Protein AF-A0A7X8YE82-F1 (afdb_monomer)

Secondary structure (DSSP, 8-state):
--HHHHHHHHHHHHHHTSPPTTSPBPHHHHHHHHHHHHHHHHHHHHHTT----HHHHHHHHHHHHHHHHHSSPPTTS--PPP-HHHHHHHHHHHTTSSPBPTTTTHHHHHHHTT-SPP-SSS-S-TT---GGGGGGGHHHHT-TT--HHHHHHHHHHHHHTT---HHHHHHHHHHHTSPPP--------HHHHHHHHHHHHHHHHHH-

InterPro domains:
  IPR005502 ADP-ribosylation/Crystallin J1 [PF03747] (30-168)
  IPR036705 ADP-ribosylation/Crystallin J1 superfamily [G3DSA:1.10.4080.10] (14-174)

pLDDT: mean 94.45, std 6.33, range [60.47, 98.69]

Sequence (208 aa):
MTDEELIAAFEPAMLGLLPAEGQPVHAESLLALCLADGLLEVMQWAKEGTGADPAASMWLGALRWHRLITGAFPAGAPEPVARPTDHALGLILSSGGAEIVPGSAESSLAGLASGAMGTRAEPAQPEAQEDAALTRVLPISLAPYVDDQLRQDWAEEAICLTHGHPQLREEARRRATLRPAPEEAGPRHQLLGVVVEDLVKRWKAATT

Solvent-accessible surface area (backbone atoms only — not comparable to full-atom values): 11047 Å² total; per-residue (Å²): 126,56,50,68,53,26,60,64,46,41,51,59,52,57,53,62,58,46,41,44,62,96,51,63,36,55,46,42,43,55,35,23,53,29,28,40,53,15,44,43,51,30,40,42,34,44,70,74,74,36,88,58,61,56,62,60,31,25,46,43,17,44,46,52,37,44,22,65,77,71,74,45,68,39,66,88,33,84,84,63,80,87,48,72,65,57,54,52,52,45,52,35,48,76,70,63,71,53,52,66,43,83,76,46,48,51,62,48,50,59,17,38,48,69,29,58,84,25,30,88,93,54,31,45,25,51,82,50,78,65,69,64,64,53,57,47,27,54,56,48,37,34,49,57,96,57,55,62,68,59,25,19,50,51,22,29,35,64,40,8,36,18,26,41,19,67,67,60,35,53,49,22,27,57,49,14,68,43,77,81,72,87,61,81,94,64,73,48,32,63,74,62,46,54,50,47,52,52,50,41,54,53,44,54,66,41,75,108

Organism: NCBI:txid1463632

Nearest PDB structures (foldseek):
  7cyf-assembly1_C  TM=1.541E-01  e=4.964E+00  Synechocystis sp. PCC 6803 subs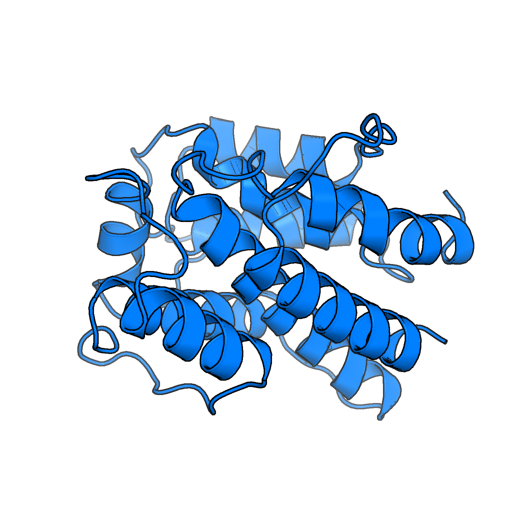tr. Kazusa

Structure (mmCIF, N/CA/C/O backbone):
data_AF-A0A7X8YE82-F1
#
_entry.id   AF-A0A7X8YE82-F1
#
loop_
_atom_site.group_PDB
_atom_site.id
_atom_site.type_symbol
_atom_site.label_atom_id
_atom_site.label_alt_id
_atom_site.label_comp_id
_atom_site.label_asym_id
_atom_site.label_entity_id
_atom_site.label_seq_id
_atom_site.pdbx_PDB_ins_code
_atom_site.Cartn_x
_atom_site.Cartn_y
_atom_site.Cartn_z
_atom_site.occupancy
_atom_site.B_iso_or_equiv
_atom_site.auth_seq_id
_atom_site.auth_comp_id
_atom_site.auth_asym_id
_atom_site.auth_atom_id
_atom_site.pdbx_PDB_model_num
ATOM 1 N N . MET A 1 1 ? 11.713 12.246 12.987 1.00 75.88 1 MET A N 1
ATOM 2 C CA . MET A 1 1 ? 10.909 11.582 14.022 1.00 75.88 1 MET A CA 1
ATOM 3 C C . MET A 1 1 ? 11.731 10.416 14.523 1.00 75.88 1 MET A C 1
ATOM 5 O O . MET A 1 1 ? 12.481 9.869 13.722 1.00 75.88 1 MET A O 1
ATOM 9 N N . THR A 1 2 ? 11.680 10.096 15.809 1.00 89.94 2 THR A N 1
ATOM 10 C CA . THR A 1 2 ? 12.225 8.823 16.300 1.00 89.94 2 THR A CA 1
ATOM 11 C C . THR A 1 2 ? 11.394 7.663 15.740 1.00 89.94 2 THR A C 1
ATOM 13 O O . THR A 1 2 ? 10.265 7.871 15.290 1.00 89.94 2 THR A O 1
ATOM 16 N N . ASP A 1 3 ? 11.918 6.438 15.772 1.00 92.06 3 ASP A N 1
ATOM 17 C CA . ASP A 1 3 ? 11.136 5.262 15.362 1.00 92.06 3 ASP A CA 1
ATOM 18 C C . ASP A 1 3 ? 9.867 5.101 16.214 1.00 92.06 3 ASP A C 1
ATOM 20 O O . ASP A 1 3 ? 8.803 4.788 15.688 1.00 92.06 3 ASP A O 1
ATOM 24 N N . GLU A 1 4 ? 9.941 5.417 17.511 1.00 92.38 4 GLU A N 1
ATOM 25 C CA . GLU A 1 4 ? 8.777 5.440 18.408 1.00 92.38 4 GLU A CA 1
ATOM 26 C C . GLU A 1 4 ? 7.700 6.427 17.935 1.00 92.38 4 GLU A C 1
ATOM 28 O O . GLU A 1 4 ? 6.512 6.102 17.936 1.00 92.38 4 GLU A O 1
ATOM 33 N N . GLU A 1 5 ? 8.103 7.619 17.486 1.00 92.00 5 GLU A N 1
ATOM 34 C CA . GLU A 1 5 ? 7.184 8.617 16.939 1.00 92.00 5 GLU A CA 1
ATOM 35 C C . GLU A 1 5 ? 6.554 8.145 15.617 1.00 92.00 5 GLU A C 1
ATOM 37 O O . GLU A 1 5 ? 5.367 8.387 15.398 1.00 92.00 5 GLU A O 1
ATOM 42 N N . LEU A 1 6 ? 7.307 7.461 14.743 1.00 92.00 6 LEU A N 1
ATOM 43 C CA . LEU A 1 6 ? 6.775 6.893 13.494 1.00 92.00 6 LEU A CA 1
ATOM 44 C C . LEU A 1 6 ? 5.744 5.792 13.777 1.00 92.00 6 LEU A C 1
ATOM 46 O O . LEU A 1 6 ? 4.647 5.809 13.219 1.00 92.00 6 LEU A O 1
ATOM 50 N N . ILE A 1 7 ? 6.059 4.885 14.705 1.00 93.00 7 ILE A N 1
ATOM 51 C CA . ILE A 1 7 ? 5.155 3.815 15.147 1.00 93.00 7 ILE A CA 1
ATOM 52 C C . ILE A 1 7 ? 3.873 4.406 15.752 1.00 93.00 7 ILE A C 1
ATOM 54 O O . ILE A 1 7 ? 2.776 3.925 15.464 1.00 93.00 7 ILE A O 1
ATOM 58 N N . ALA A 1 8 ? 3.989 5.461 16.564 1.00 92.06 8 ALA A N 1
ATOM 59 C CA . ALA A 1 8 ? 2.840 6.141 17.159 1.00 92.06 8 ALA A CA 1
ATOM 60 C C . ALA A 1 8 ? 1.979 6.884 16.120 1.00 92.06 8 ALA A C 1
ATOM 62 O O . ALA A 1 8 ? 0.760 6.951 16.272 1.00 92.06 8 ALA A O 1
ATOM 63 N N . ALA A 1 9 ? 2.591 7.417 15.060 1.00 93.25 9 ALA A N 1
ATOM 64 C CA . ALA A 1 9 ? 1.895 8.141 13.999 1.00 93.25 9 ALA A CA 1
ATOM 65 C C . ALA A 1 9 ? 1.180 7.230 12.986 1.00 93.25 9 ALA A C 1
ATOM 67 O O . ALA A 1 9 ? 0.313 7.713 12.256 1.00 93.25 9 ALA A O 1
ATOM 68 N N . PHE A 1 10 ? 1.496 5.930 12.951 1.00 94.44 10 PHE A N 1
ATOM 69 C CA . PHE A 1 10 ? 0.893 4.982 12.011 1.00 94.44 10 PHE A CA 1
ATOM 70 C C . PHE A 1 10 ? -0.639 4.949 12.104 1.00 94.44 10 PHE A C 1
ATOM 72 O O . PHE A 1 10 ? -1.331 5.128 11.109 1.00 94.44 10 PHE A O 1
ATOM 79 N N . GLU A 1 11 ? -1.184 4.790 13.308 1.00 94.44 11 GLU A N 1
ATOM 80 C CA . GLU A 1 11 ? -2.631 4.708 13.537 1.00 94.44 11 GLU A CA 1
ATOM 81 C C . GLU A 1 11 ? -3.415 5.947 13.068 1.00 94.44 11 GLU A C 1
ATOM 83 O O . GLU A 1 11 ? -4.284 5.792 12.204 1.00 94.44 11 GLU A O 1
ATOM 88 N N . PRO A 1 12 ? -3.125 7.174 13.548 1.00 93.44 12 PRO A N 1
ATOM 89 C CA . PRO A 1 12 ? -3.859 8.355 13.101 1.00 93.44 12 PRO A CA 1
ATOM 90 C C . PRO A 1 12 ? -3.701 8.618 11.598 1.00 93.44 12 PRO A C 1
ATOM 92 O O . PRO A 1 12 ? -4.655 9.057 10.962 1.00 93.44 12 PRO A O 1
ATOM 95 N N . ALA A 1 13 ? -2.543 8.308 11.005 1.00 93.69 13 ALA A N 1
ATOM 96 C CA . ALA A 1 13 ? -2.336 8.462 9.568 1.00 93.69 13 ALA A CA 1
ATOM 97 C C . ALA A 1 13 ? -3.182 7.474 8.747 1.00 93.69 13 ALA A C 1
ATOM 99 O O . ALA A 1 13 ? -3.845 7.873 7.792 1.00 93.69 13 ALA A O 1
ATOM 100 N N . MET A 1 14 ? -3.209 6.195 9.132 1.00 94.88 14 MET A N 1
ATOM 101 C CA . MET A 1 14 ? -4.009 5.186 8.432 1.00 94.88 14 MET A CA 1
ATOM 102 C C . MET A 1 14 ? -5.516 5.436 8.585 1.00 94.88 14 MET A C 1
ATOM 104 O O . MET A 1 14 ? -6.266 5.207 7.639 1.00 94.88 14 MET A O 1
ATOM 108 N N . LEU A 1 15 ? -5.965 5.964 9.730 1.00 94.06 15 LEU A N 1
ATOM 109 C CA . LEU A 1 15 ? -7.347 6.427 9.908 1.00 94.06 15 LEU A CA 1
ATOM 110 C C . LEU A 1 15 ? -7.688 7.623 9.004 1.00 94.06 15 LEU A C 1
ATOM 112 O O . LEU A 1 15 ? -8.832 7.747 8.570 1.00 94.06 15 LEU A O 1
ATOM 116 N N . GLY A 1 16 ? -6.706 8.467 8.686 1.00 92.12 16 GLY A N 1
ATOM 117 C CA . GLY A 1 16 ? -6.848 9.597 7.768 1.00 92.12 16 GLY A CA 1
ATOM 118 C C . GLY A 1 16 ? -7.155 9.215 6.317 1.00 92.12 16 GLY A C 1
ATOM 119 O O . GLY A 1 16 ? -7.779 9.971 5.576 1.00 92.12 16 GLY A O 1
ATOM 120 N N . LEU A 1 17 ? -6.808 7.987 5.914 1.00 92.19 17 LEU A N 1
ATOM 121 C CA . LEU A 1 17 ? -7.174 7.437 4.602 1.00 92.19 17 LEU A CA 1
ATOM 122 C C . LEU A 1 17 ? -8.674 7.150 4.469 1.00 92.19 17 LEU A C 1
ATOM 124 O O . LEU A 1 17 ? -9.171 6.954 3.352 1.00 92.19 17 LEU A O 1
ATOM 128 N N . LEU A 1 18 ? -9.374 7.043 5.600 1.00 93.56 18 LEU A N 1
ATOM 129 C CA . LEU A 1 18 ? -10.767 6.639 5.644 1.00 93.56 18 LEU A CA 1
ATOM 130 C C . LEU A 1 18 ? -11.675 7.857 5.457 1.00 93.56 18 LEU A C 1
ATOM 132 O O . LEU A 1 18 ? -11.479 8.889 6.113 1.00 93.56 18 LEU A O 1
ATOM 136 N N . PRO A 1 19 ? -12.715 7.740 4.615 1.00 91.38 19 PRO A N 1
ATOM 137 C CA . PRO A 1 19 ? -13.689 8.804 4.495 1.00 91.38 19 PRO A CA 1
ATOM 138 C C . PRO A 1 19 ? -14.513 8.918 5.786 1.00 91.38 19 PRO A C 1
ATOM 140 O O . PRO A 1 19 ? -14.498 8.037 6.659 1.00 91.38 19 PRO A O 1
ATOM 143 N N . ALA A 1 20 ? -15.258 10.016 5.900 1.00 88.69 20 ALA A N 1
ATOM 144 C CA . ALA A 1 20 ? -16.241 10.170 6.962 1.00 88.69 20 ALA A CA 1
ATOM 145 C C . ALA A 1 20 ? -17.343 9.100 6.863 1.00 88.69 20 ALA A C 1
ATOM 147 O O . ALA A 1 20 ? -17.544 8.469 5.823 1.00 88.69 20 ALA A O 1
ATOM 148 N N . GLU A 1 21 ? -18.076 8.894 7.953 1.00 84.44 21 GLU A N 1
ATOM 149 C CA . GLU A 1 21 ? -19.179 7.934 7.976 1.00 84.44 21 GLU A CA 1
ATOM 150 C C . GLU A 1 21 ? -20.238 8.255 6.904 1.00 84.44 21 GLU A C 1
ATOM 152 O O . GLU A 1 21 ? -20.613 9.411 6.697 1.00 84.44 21 GLU A O 1
ATOM 157 N N . GLY A 1 22 ? -20.690 7.222 6.185 1.00 83.50 22 GLY A N 1
ATOM 158 C CA . GLY A 1 22 ? -21.674 7.343 5.104 1.00 83.50 22 GLY A CA 1
ATOM 159 C C . GLY A 1 22 ? -21.160 7.985 3.808 1.00 83.50 22 GLY A C 1
ATOM 160 O O . GLY A 1 22 ? -21.948 8.166 2.883 1.00 83.50 22 GLY A O 1
ATOM 161 N N . GLN A 1 23 ? -19.874 8.339 3.717 1.00 89.62 23 GLN A N 1
ATOM 162 C CA . GLN A 1 23 ? -19.266 8.827 2.478 1.00 89.62 23 GLN A CA 1
ATOM 163 C C . GLN A 1 23 ? -18.702 7.667 1.645 1.00 89.62 23 GLN A C 1
ATOM 165 O O . GLN A 1 23 ? -18.185 6.699 2.214 1.00 89.62 23 GLN A O 1
ATOM 170 N N . PRO A 1 24 ? -18.757 7.763 0.304 1.00 90.81 24 PRO A N 1
ATOM 171 C CA . PRO A 1 24 ? -18.183 6.748 -0.563 1.00 90.81 24 PRO A CA 1
ATOM 172 C C . PRO A 1 24 ? -16.657 6.701 -0.415 1.00 90.81 24 PRO A C 1
ATOM 174 O O . PRO A 1 24 ? -15.986 7.699 -0.140 1.00 90.81 24 PRO A O 1
ATOM 177 N N . VAL A 1 25 ? -16.104 5.511 -0.612 1.00 93.94 25 VAL A N 1
ATOM 178 C CA . VAL A 1 25 ? -14.692 5.187 -0.436 1.00 93.94 25 VAL A CA 1
ATOM 179 C C . VAL A 1 25 ? -13.990 5.249 -1.787 1.00 93.94 25 VAL A C 1
ATOM 181 O O . VAL A 1 25 ? -14.393 4.601 -2.752 1.00 93.94 25 VAL A O 1
ATOM 184 N N . HIS A 1 26 ? -12.902 6.008 -1.868 1.00 94.94 26 HIS A N 1
ATOM 185 C CA . HIS A 1 26 ? -12.034 5.976 -3.039 1.00 94.94 26 HIS A CA 1
ATOM 186 C C . HIS A 1 26 ? -11.230 4.665 -3.051 1.00 94.94 26 HIS A C 1
ATOM 188 O O . HIS A 1 26 ? -10.604 4.319 -2.048 1.00 94.94 26 HIS A O 1
ATOM 194 N N . ALA A 1 27 ? -11.196 3.934 -4.171 1.00 96.38 27 ALA A N 1
ATOM 195 C CA . ALA A 1 27 ? -10.542 2.622 -4.221 1.00 96.38 27 ALA A CA 1
ATOM 196 C C . ALA A 1 27 ? -9.029 2.669 -3.905 1.00 96.38 27 ALA A C 1
ATOM 198 O O . ALA A 1 27 ? -8.507 1.717 -3.324 1.00 96.38 27 ALA A O 1
ATOM 199 N N . GLU A 1 28 ? -8.340 3.783 -4.199 1.00 96.62 28 GLU A N 1
ATOM 200 C CA . GLU A 1 28 ? -6.929 3.993 -3.797 1.00 96.62 28 GLU A CA 1
ATOM 201 C C . GLU A 1 28 ? -6.721 3.977 -2.275 1.00 96.62 28 GLU A C 1
ATOM 203 O O . GLU A 1 28 ? -5.660 3.552 -1.824 1.00 96.62 28 GLU A O 1
ATOM 208 N N . SER A 1 29 ? -7.713 4.376 -1.464 1.00 95.88 29 SER A N 1
ATOM 209 C CA . SER A 1 29 ? -7.600 4.257 -0.003 1.00 95.88 29 SER A CA 1
ATOM 210 C C . SER A 1 29 ? -7.470 2.790 0.400 1.00 95.88 29 SER A C 1
ATOM 212 O O . SER A 1 29 ? -6.624 2.446 1.220 1.00 95.88 29 SER A O 1
ATOM 214 N N . LEU A 1 30 ? -8.248 1.899 -0.225 1.00 97.38 30 LEU A N 1
ATOM 215 C CA . LEU A 1 30 ? -8.148 0.459 0.023 1.00 97.38 30 LEU A CA 1
ATOM 216 C C . LEU A 1 30 ? -6.840 -0.127 -0.514 1.00 97.38 30 LEU A C 1
ATOM 218 O O . LEU A 1 30 ? -6.264 -1.008 0.125 1.00 97.38 30 LEU A O 1
ATOM 222 N N . LEU A 1 31 ? -6.348 0.374 -1.653 1.00 98.12 31 LEU A N 1
ATOM 223 C CA . LEU A 1 31 ? -5.041 -0.019 -2.181 1.00 98.12 31 LEU A CA 1
ATOM 224 C C . LEU A 1 31 ? -3.931 0.344 -1.190 1.00 98.12 31 LEU A C 1
ATOM 226 O O . LEU A 1 31 ? -3.082 -0.493 -0.895 1.00 98.12 31 LEU A O 1
ATOM 230 N N . ALA A 1 32 ? -3.974 1.545 -0.610 1.00 97.94 32 ALA A N 1
ATOM 231 C CA . ALA A 1 32 ? -3.029 1.972 0.416 1.00 97.94 32 ALA A CA 1
ATOM 232 C C . ALA A 1 32 ? -3.061 1.063 1.661 1.00 97.94 32 ALA A C 1
ATOM 234 O O . ALA A 1 32 ? -1.997 0.706 2.164 1.00 97.94 32 ALA A O 1
ATOM 235 N N . LEU A 1 33 ? -4.243 0.618 2.119 1.00 98.12 33 LEU A N 1
ATOM 236 C CA . LEU A 1 33 ? -4.355 -0.363 3.214 1.00 98.12 33 LEU A CA 1
ATOM 237 C C . LEU A 1 33 ? -3.711 -1.713 2.854 1.00 98.12 33 LEU A C 1
ATOM 239 O O . LEU A 1 33 ? -3.014 -2.308 3.676 1.00 98.12 33 LEU A O 1
ATOM 243 N N . CYS A 1 34 ? -3.915 -2.195 1.625 1.00 98.19 34 CYS A N 1
ATOM 244 C CA . CYS A 1 34 ? -3.337 -3.462 1.168 1.00 98.19 34 CYS A CA 1
ATOM 245 C C . CYS A 1 34 ? -1.812 -3.372 0.992 1.00 98.19 34 CYS A C 1
ATOM 247 O O . CYS A 1 34 ? -1.096 -4.321 1.309 1.00 98.19 34 CYS A O 1
ATOM 249 N N . LEU A 1 35 ? -1.296 -2.226 0.533 1.00 98.12 35 LEU A N 1
ATOM 250 C CA . LEU A 1 35 ? 0.146 -1.972 0.459 1.00 98.12 35 LEU A CA 1
ATOM 251 C C . LEU A 1 35 ? 0.776 -1.861 1.845 1.00 98.12 35 LEU A C 1
ATOM 253 O O . LEU A 1 35 ? 1.860 -2.396 2.053 1.00 98.12 35 LEU A O 1
ATOM 257 N N . ALA A 1 36 ? 0.093 -1.224 2.798 1.00 98.06 36 ALA A N 1
ATOM 258 C CA . ALA A 1 36 ? 0.531 -1.185 4.188 1.00 98.06 36 ALA A CA 1
ATOM 259 C C . ALA A 1 36 ? 0.644 -2.597 4.787 1.00 98.06 36 ALA A C 1
ATOM 261 O O . ALA A 1 36 ? 1.603 -2.886 5.497 1.00 98.06 36 ALA A O 1
ATOM 262 N N . ASP A 1 37 ? -0.292 -3.494 4.461 1.00 97.88 37 ASP A N 1
ATOM 263 C CA . ASP A 1 37 ? -0.225 -4.897 4.881 1.00 97.88 37 ASP A CA 1
ATOM 264 C C . ASP A 1 37 ? 0.906 -5.681 4.186 1.00 97.88 37 ASP A C 1
ATOM 266 O O . ASP A 1 37 ? 1.565 -6.512 4.810 1.00 97.88 37 ASP A O 1
ATOM 270 N N . GLY A 1 38 ? 1.183 -5.385 2.911 1.00 97.00 38 GLY A N 1
ATOM 271 C CA . GLY A 1 38 ? 2.355 -5.914 2.204 1.00 97.00 38 GLY A CA 1
ATOM 272 C C . GLY A 1 38 ? 3.676 -5.434 2.815 1.00 97.00 38 GLY A C 1
ATOM 273 O O . GLY A 1 38 ? 4.590 -6.223 3.024 1.00 97.00 38 GLY A O 1
ATOM 274 N N . LEU A 1 39 ? 3.775 -4.155 3.176 1.00 96.88 39 LEU A N 1
ATOM 275 C CA . LEU A 1 39 ? 4.943 -3.605 3.867 1.00 96.88 39 LEU A CA 1
ATOM 276 C C . LEU A 1 39 ? 5.108 -4.196 5.275 1.00 96.88 39 LEU A C 1
ATOM 278 O O . LEU A 1 39 ? 6.221 -4.460 5.723 1.00 96.88 39 LEU A O 1
ATOM 282 N N . LEU A 1 40 ? 4.003 -4.454 5.969 1.00 96.88 40 LEU A N 1
ATOM 283 C CA . LEU A 1 40 ? 4.017 -5.127 7.261 1.00 96.88 40 LEU A CA 1
ATOM 284 C C . LEU A 1 40 ? 4.611 -6.539 7.180 1.00 96.88 40 LEU A C 1
ATOM 286 O O . LEU A 1 40 ? 5.333 -6.941 8.090 1.00 96.88 40 LEU A O 1
ATOM 290 N N . GLU A 1 41 ? 4.364 -7.276 6.098 1.00 95.12 41 GLU A N 1
ATOM 291 C CA . GLU A 1 41 ? 4.977 -8.590 5.868 1.00 95.12 41 GLU A CA 1
ATOM 292 C C . GLU A 1 41 ? 6.512 -8.509 5.837 1.00 95.12 41 GLU A C 1
ATOM 294 O O . GLU A 1 41 ? 7.180 -9.328 6.470 1.00 95.12 41 GLU A O 1
ATOM 299 N N . VAL A 1 42 ? 7.069 -7.460 5.219 1.00 96.12 42 VAL A N 1
ATOM 300 C CA . VAL A 1 42 ? 8.518 -7.194 5.214 1.00 96.12 42 VAL A CA 1
ATOM 301 C C . VAL A 1 42 ? 9.053 -7.056 6.635 1.00 96.12 42 VAL A C 1
ATOM 303 O O . VAL A 1 42 ? 10.057 -7.672 6.987 1.00 96.12 42 VAL A O 1
ATOM 306 N N . MET A 1 43 ? 8.378 -6.266 7.471 1.00 95.38 43 MET A N 1
ATOM 307 C CA . MET A 1 43 ? 8.812 -6.030 8.850 1.00 95.38 43 MET A CA 1
ATOM 308 C C . MET A 1 43 ? 8.656 -7.272 9.728 1.00 95.38 43 MET A C 1
ATOM 310 O O . MET A 1 43 ? 9.496 -7.526 10.588 1.00 95.38 43 MET A O 1
ATOM 314 N N . GLN A 1 44 ? 7.608 -8.070 9.502 1.00 95.31 44 GLN A N 1
ATOM 315 C CA . GLN A 1 44 ? 7.406 -9.339 10.201 1.00 95.31 44 GLN A CA 1
ATOM 316 C C . GLN A 1 44 ? 8.550 -10.312 9.912 1.00 95.31 44 GLN A C 1
ATOM 318 O O . GLN A 1 44 ? 9.143 -10.846 10.847 1.00 95.31 44 GLN A O 1
ATOM 323 N N . TRP A 1 45 ? 8.917 -10.489 8.640 1.00 95.06 45 TRP A N 1
ATOM 324 C CA . TRP A 1 45 ? 10.042 -11.354 8.282 1.00 95.06 45 TRP A CA 1
ATOM 325 C C . TRP A 1 45 ? 11.364 -10.796 8.806 1.00 95.06 45 TRP A C 1
ATOM 327 O O . TRP A 1 45 ? 12.164 -11.553 9.359 1.00 95.06 45 TRP A O 1
ATOM 337 N N . ALA A 1 46 ? 11.572 -9.477 8.723 1.00 94.19 46 ALA A N 1
ATOM 338 C CA . ALA A 1 46 ? 12.776 -8.839 9.247 1.00 94.19 46 ALA A CA 1
ATOM 339 C C . ALA A 1 46 ? 12.939 -9.083 10.756 1.00 94.19 46 ALA A C 1
ATOM 341 O O . ALA A 1 46 ? 14.034 -9.417 11.211 1.00 94.19 46 ALA A O 1
ATOM 342 N N . LYS A 1 47 ? 11.846 -9.005 11.526 1.00 93.62 47 LYS A N 1
ATOM 343 C CA . LYS A 1 47 ? 11.823 -9.340 12.958 1.00 93.62 47 LYS A CA 1
ATOM 344 C C . LYS A 1 47 ? 12.176 -10.807 13.233 1.00 93.62 47 LYS A C 1
ATOM 346 O O . LYS A 1 47 ? 12.796 -11.109 14.250 1.00 93.62 47 LYS A O 1
ATOM 351 N N . GLU A 1 48 ? 11.825 -11.709 12.323 1.00 94.38 48 GLU A N 1
ATOM 352 C CA . GLU A 1 48 ? 12.196 -13.131 12.365 1.00 94.38 48 GLU A CA 1
ATOM 353 C C . GLU A 1 48 ? 13.619 -13.402 11.829 1.00 94.38 48 GLU A C 1
ATOM 355 O O . GLU A 1 48 ? 14.055 -14.552 11.769 1.00 94.38 48 GLU A O 1
ATOM 360 N N . GLY A 1 49 ? 14.368 -12.359 11.452 1.00 93.94 49 GLY A N 1
ATOM 361 C CA . GLY A 1 49 ? 15.725 -12.466 10.915 1.00 93.94 49 GLY A CA 1
ATOM 362 C C . GLY A 1 49 ? 15.788 -12.868 9.438 1.00 93.94 49 GLY A C 1
ATOM 363 O O . GLY A 1 49 ? 16.856 -13.244 8.956 1.00 93.94 49 GLY A O 1
ATOM 364 N N . THR A 1 50 ? 14.666 -12.794 8.718 1.00 95.38 50 THR A N 1
ATOM 365 C CA . THR A 1 50 ? 14.557 -13.135 7.294 1.00 95.38 50 THR A CA 1
ATOM 366 C C . THR A 1 50 ? 14.307 -11.879 6.460 1.00 95.38 50 THR A C 1
ATOM 368 O O . THR A 1 50 ? 13.423 -11.084 6.754 1.00 95.38 50 THR A O 1
ATOM 371 N N . GLY A 1 51 ? 15.081 -11.680 5.394 1.00 90.50 51 GLY A N 1
ATOM 372 C CA . GLY A 1 51 ? 14.842 -10.575 4.462 1.00 90.50 51 GLY A CA 1
ATOM 373 C C . GLY A 1 51 ? 13.640 -10.843 3.552 1.00 90.50 51 GLY A C 1
ATOM 374 O O . GLY A 1 51 ? 13.467 -11.963 3.074 1.00 90.50 51 GLY A O 1
ATOM 375 N N . ALA A 1 52 ? 12.855 -9.805 3.270 1.00 93.94 52 ALA A N 1
ATOM 376 C CA . ALA A 1 52 ? 11.815 -9.803 2.242 1.00 93.94 52 ALA A CA 1
ATOM 377 C C . ALA A 1 52 ? 12.095 -8.688 1.229 1.00 93.94 52 ALA A C 1
ATOM 379 O O . ALA A 1 52 ? 12.659 -7.657 1.595 1.00 93.94 52 ALA A O 1
ATOM 380 N N . ASP A 1 53 ? 11.667 -8.871 -0.019 1.00 96.44 53 ASP A N 1
ATOM 381 C CA . ASP A 1 53 ? 11.681 -7.799 -1.015 1.00 96.44 53 ASP A CA 1
ATOM 382 C C . ASP A 1 53 ? 10.459 -6.876 -0.801 1.00 96.44 53 ASP A C 1
ATOM 384 O O . ASP A 1 53 ? 9.315 -7.349 -0.883 1.00 96.44 53 ASP A O 1
ATOM 388 N N . PRO A 1 54 ? 10.654 -5.577 -0.500 1.00 96.19 54 PRO A N 1
ATOM 389 C CA . PRO A 1 54 ? 9.545 -4.669 -0.214 1.00 96.19 54 PRO A CA 1
ATOM 390 C C . PRO A 1 54 ? 8.656 -4.382 -1.422 1.00 96.19 54 PRO A C 1
ATOM 392 O O . PRO A 1 54 ? 7.433 -4.340 -1.275 1.00 96.19 54 PRO A O 1
ATOM 395 N N . ALA A 1 55 ? 9.236 -4.235 -2.616 1.00 97.19 55 ALA A N 1
ATOM 396 C CA . ALA A 1 55 ? 8.482 -3.984 -3.839 1.00 97.19 55 ALA A CA 1
ATOM 397 C C . ALA A 1 55 ? 7.582 -5.177 -4.182 1.00 97.19 55 ALA A C 1
ATOM 399 O O . ALA A 1 55 ? 6.391 -4.995 -4.438 1.00 97.19 55 ALA A O 1
ATOM 400 N N . ALA A 1 56 ? 8.114 -6.397 -4.094 1.00 98.00 56 ALA A N 1
ATOM 401 C CA . ALA A 1 56 ? 7.354 -7.621 -4.303 1.00 98.00 56 ALA A CA 1
ATOM 402 C C . ALA A 1 56 ? 6.244 -7.781 -3.256 1.00 98.00 56 ALA A C 1
ATOM 404 O O . ALA A 1 56 ? 5.112 -8.102 -3.610 1.00 98.00 56 ALA A O 1
ATOM 405 N N . SER A 1 57 ? 6.523 -7.503 -1.979 1.00 98.12 57 SER A N 1
ATOM 406 C CA . SER A 1 57 ? 5.520 -7.621 -0.909 1.00 98.12 57 SER A CA 1
ATOM 407 C C . SER A 1 57 ? 4.370 -6.620 -1.091 1.00 98.12 57 SER A C 1
ATOM 409 O O . SER A 1 57 ? 3.195 -6.979 -0.972 1.00 98.12 57 SER A O 1
ATOM 411 N N . MET A 1 58 ? 4.686 -5.376 -1.468 1.00 98.38 58 MET A N 1
ATOM 412 C CA . MET A 1 58 ? 3.691 -4.362 -1.830 1.00 98.38 58 MET A CA 1
ATOM 413 C C . MET A 1 58 ? 2.914 -4.733 -3.098 1.00 98.38 58 MET A C 1
ATOM 415 O O . MET A 1 58 ? 1.703 -4.526 -3.152 1.00 98.38 58 MET A O 1
ATOM 419 N N . TRP A 1 59 ? 3.569 -5.328 -4.096 1.00 98.62 59 TRP A N 1
ATOM 420 C CA . TRP A 1 59 ? 2.917 -5.818 -5.310 1.00 98.62 59 TRP A CA 1
ATOM 421 C C . TRP A 1 59 ? 1.923 -6.945 -5.027 1.00 98.62 59 TRP A C 1
ATOM 423 O O . TRP A 1 59 ? 0.792 -6.892 -5.505 1.00 98.62 59 TRP A O 1
ATOM 433 N N . LEU A 1 60 ? 2.276 -7.913 -4.178 1.00 98.50 60 LEU A N 1
ATOM 434 C CA . LEU A 1 60 ? 1.337 -8.939 -3.715 1.00 98.50 60 LEU A CA 1
ATOM 435 C C . LEU A 1 60 ? 0.145 -8.318 -2.962 1.00 98.50 60 LEU A C 1
ATOM 437 O O . LEU A 1 60 ? -0.993 -8.755 -3.143 1.00 98.50 60 LEU A O 1
ATOM 441 N N . GLY A 1 61 ? 0.379 -7.262 -2.174 1.00 98.25 61 GLY A N 1
ATOM 442 C CA . GLY A 1 61 ? -0.677 -6.414 -1.606 1.00 98.25 61 GLY A CA 1
ATOM 443 C C . GLY A 1 61 ? -1.583 -5.790 -2.676 1.00 98.25 61 GLY A C 1
ATOM 444 O O . GLY A 1 61 ? -2.807 -5.877 -2.588 1.00 98.25 61 GLY A O 1
ATOM 445 N N . ALA A 1 62 ? -0.999 -5.229 -3.734 1.00 98.44 62 ALA A N 1
ATOM 446 C CA . ALA A 1 62 ? -1.737 -4.648 -4.853 1.00 98.44 62 ALA A CA 1
ATOM 447 C C . ALA A 1 62 ? -2.577 -5.691 -5.614 1.00 98.44 62 ALA A C 1
ATOM 449 O O . ALA A 1 62 ? -3.706 -5.406 -6.006 1.00 98.44 62 ALA A O 1
ATOM 450 N N . LEU A 1 63 ? -2.077 -6.920 -5.779 1.00 98.62 63 LEU A N 1
ATOM 451 C CA . LEU A 1 63 ? -2.825 -8.016 -6.403 1.00 98.62 63 LEU A CA 1
ATOM 452 C C . LEU A 1 63 ? -4.014 -8.472 -5.543 1.00 98.62 63 LEU A C 1
ATOM 454 O O . LEU A 1 63 ? -5.087 -8.757 -6.082 1.00 98.62 63 LEU A O 1
ATOM 458 N N . ARG A 1 64 ? -3.867 -8.500 -4.210 1.00 98.38 64 ARG A N 1
ATOM 459 C CA . ARG A 1 64 ? -4.994 -8.740 -3.287 1.00 98.38 64 ARG A CA 1
ATOM 460 C C . ARG A 1 64 ? -6.058 -7.655 -3.439 1.00 98.38 64 ARG A C 1
ATOM 462 O O . ARG A 1 64 ? -7.232 -7.986 -3.592 1.00 98.38 64 ARG A O 1
ATOM 469 N N . TRP A 1 65 ? -5.649 -6.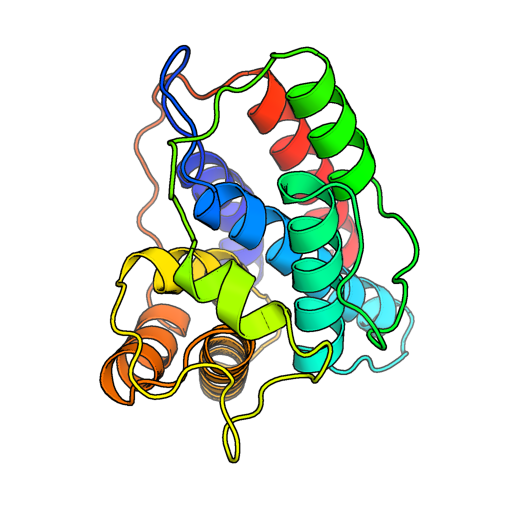386 -3.506 1.00 98.06 65 TRP A N 1
ATOM 470 C CA . TRP A 1 65 ? -6.553 -5.274 -3.809 1.00 98.06 65 TRP A CA 1
ATOM 471 C C . TRP A 1 65 ? -7.238 -5.424 -5.172 1.00 98.06 65 TRP A C 1
ATOM 473 O O . TRP A 1 65 ? -8.457 -5.297 -5.256 1.00 98.06 65 TRP A O 1
ATOM 483 N N . HIS A 1 66 ? -6.503 -5.776 -6.229 1.00 98.19 66 HIS A N 1
ATOM 484 C CA . HIS A 1 66 ? -7.093 -6.016 -7.548 1.00 98.19 66 HIS A CA 1
ATOM 485 C C . HIS A 1 66 ? -8.205 -7.067 -7.470 1.00 98.19 66 HIS A C 1
ATOM 487 O O . HIS A 1 66 ? -9.301 -6.854 -7.991 1.00 98.19 66 HIS A O 1
ATOM 493 N N . ARG A 1 67 ? -7.965 -8.185 -6.774 1.00 97.62 67 ARG A N 1
ATOM 494 C CA . ARG A 1 67 ? -8.987 -9.215 -6.551 1.00 97.62 67 ARG A CA 1
ATOM 495 C C . ARG A 1 67 ? -10.165 -8.709 -5.721 1.00 97.62 67 ARG A C 1
ATOM 497 O O . ARG A 1 67 ? -11.290 -9.101 -6.016 1.00 97.62 67 ARG A O 1
ATOM 504 N N . LEU A 1 68 ? -9.942 -7.859 -4.719 1.00 96.25 68 LEU A N 1
ATOM 505 C CA . LEU A 1 68 ? -11.027 -7.250 -3.941 1.00 96.25 68 LEU A CA 1
ATOM 506 C C . LEU A 1 68 ? -11.968 -6.422 -4.821 1.00 96.25 68 LEU A C 1
ATOM 508 O O . LEU A 1 68 ? -13.180 -6.501 -4.649 1.00 96.25 68 LEU A O 1
ATOM 512 N N . ILE A 1 69 ? -11.416 -5.657 -5.766 1.00 96.12 69 ILE A N 1
ATOM 513 C CA . ILE A 1 69 ? -12.197 -4.760 -6.625 1.00 96.12 69 ILE A CA 1
ATOM 514 C C . ILE A 1 69 ? -12.833 -5.496 -7.812 1.00 96.12 69 ILE A C 1
ATOM 516 O O . ILE A 1 69 ? -13.969 -5.211 -8.180 1.00 96.12 69 ILE A O 1
ATOM 520 N N . THR A 1 70 ? -12.123 -6.450 -8.416 1.00 95.56 70 THR A N 1
ATOM 521 C CA . THR A 1 70 ? -12.546 -7.100 -9.674 1.00 95.56 70 THR A CA 1
ATOM 522 C C . THR A 1 70 ? -13.124 -8.503 -9.488 1.00 95.56 70 THR A C 1
ATOM 524 O O . THR A 1 70 ? -13.709 -9.063 -10.413 1.00 95.56 70 THR A O 1
ATOM 527 N N . GLY A 1 71 ? -12.949 -9.100 -8.308 1.00 95.69 71 GLY A N 1
ATOM 528 C CA . GLY A 1 71 ? -13.334 -10.478 -8.001 1.00 95.69 71 GLY A CA 1
ATOM 529 C C . GLY A 1 71 ? -12.297 -11.540 -8.387 1.00 95.69 71 GLY A C 1
ATOM 530 O O . GLY A 1 71 ? -12.451 -12.694 -7.983 1.00 95.69 71 GLY A O 1
ATOM 531 N N . ALA A 1 72 ? -11.230 -11.189 -9.116 1.00 96.75 72 ALA A N 1
ATOM 532 C CA . ALA A 1 72 ? -10.210 -12.136 -9.571 1.00 96.75 72 ALA A CA 1
ATOM 533 C C . ALA A 1 72 ? -8.796 -11.533 -9.588 1.00 96.75 72 ALA A C 1
ATOM 535 O O . ALA A 1 72 ? -8.608 -10.317 -9.616 1.00 96.75 72 ALA A O 1
ATOM 536 N N . PHE A 1 73 ? -7.778 -12.390 -9.580 1.00 98.25 73 PHE A N 1
ATOM 537 C CA . PHE A 1 73 ? -6.412 -11.954 -9.869 1.00 98.25 73 PHE A CA 1
ATOM 538 C C . PHE A 1 73 ? -6.230 -11.712 -11.379 1.00 98.25 73 PHE A C 1
ATOM 540 O O . PHE A 1 73 ? -6.927 -12.347 -12.179 1.00 98.25 73 PHE A O 1
ATOM 547 N N . PRO A 1 74 ? -5.309 -10.819 -11.792 1.00 97.75 74 PRO A N 1
ATOM 548 C CA . PRO A 1 74 ? -4.949 -10.667 -13.198 1.00 97.75 74 PRO A CA 1
ATOM 549 C C . PRO A 1 74 ? -4.440 -11.986 -13.791 1.00 97.75 74 PRO A C 1
ATOM 551 O O . PRO A 1 74 ? -3.802 -12.789 -13.106 1.00 97.75 74 PRO A O 1
ATOM 554 N N . ALA A 1 75 ? -4.696 -12.216 -15.077 1.00 95.94 75 ALA A N 1
ATOM 555 C CA . ALA A 1 75 ? -4.255 -13.438 -15.741 1.00 95.94 75 ALA A CA 1
ATOM 556 C C . ALA A 1 75 ? -2.720 -13.542 -15.739 1.00 95.94 75 ALA A C 1
ATOM 558 O O . ALA A 1 75 ? -2.029 -12.608 -16.131 1.00 95.94 75 ALA A O 1
ATOM 559 N N . GLY A 1 76 ? -2.185 -14.689 -15.312 1.00 94.31 76 GLY A N 1
ATOM 560 C CA . GLY A 1 76 ? -0.738 -14.931 -15.262 1.00 94.31 76 GLY A CA 1
ATOM 561 C C . GLY A 1 76 ? -0.013 -14.298 -14.069 1.00 94.31 76 GLY A C 1
ATOM 562 O O . GLY A 1 76 ? 1.170 -14.580 -13.883 1.00 94.31 76 GLY A O 1
ATOM 563 N N . ALA A 1 77 ? -0.702 -13.506 -13.240 1.00 97.50 77 ALA A N 1
ATOM 564 C CA . ALA A 1 77 ? -0.159 -13.034 -11.972 1.00 97.50 77 ALA A CA 1
ATOM 565 C C . ALA A 1 77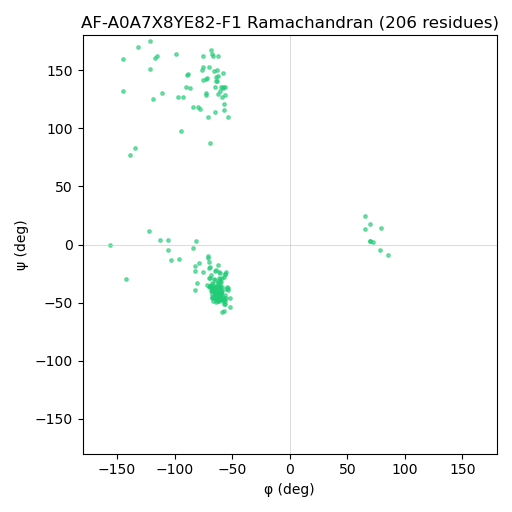 ? -0.046 -14.190 -10.959 1.00 97.50 77 ALA A C 1
ATOM 567 O O . ALA A 1 77 ? -0.831 -15.143 -11.019 1.00 97.50 77 ALA A O 1
ATOM 568 N N . PRO A 1 78 ? 0.884 -14.119 -9.991 1.00 97.06 78 PRO A N 1
ATOM 569 C CA . PRO A 1 78 ? 0.845 -15.012 -8.842 1.00 97.06 78 PRO A CA 1
ATOM 570 C C . PRO A 1 78 ? -0.429 -14.779 -8.022 1.00 97.06 78 PRO A C 1
ATOM 572 O O . PRO A 1 78 ? -0.933 -13.659 -7.935 1.00 97.06 78 PRO A O 1
ATOM 575 N N . GLU A 1 79 ? -0.915 -15.831 -7.367 1.00 97.00 79 GLU A N 1
ATOM 576 C CA . GLU A 1 79 ? -2.010 -15.732 -6.402 1.00 97.00 79 GLU A CA 1
ATOM 577 C C . GLU A 1 79 ? -1.431 -15.598 -4.986 1.00 97.00 79 GLU A C 1
ATOM 579 O O . GLU A 1 79 ? -1.030 -16.601 -4.386 1.00 97.00 79 GLU A O 1
ATOM 584 N N . PRO A 1 80 ? -1.325 -14.376 -4.433 1.00 95.50 80 PRO A N 1
ATOM 585 C CA . PRO A 1 80 ? -0.820 -14.187 -3.083 1.00 95.50 80 PRO A CA 1
ATOM 586 C C . PRO A 1 80 ? -1.707 -14.874 -2.045 1.00 95.50 80 PRO A C 1
ATOM 588 O O . PRO A 1 80 ? -2.937 -14.869 -2.134 1.00 95.50 80 PRO A O 1
ATOM 591 N N . VAL A 1 81 ? -1.067 -15.396 -0.996 1.00 92.94 81 VAL A N 1
ATOM 592 C CA . VAL A 1 81 ? -1.765 -15.942 0.174 1.00 92.94 81 VAL A CA 1
ATOM 593 C C . VAL A 1 81 ? -2.657 -14.859 0.780 1.00 92.94 81 VAL A C 1
ATOM 595 O O . VAL A 1 81 ? -2.229 -13.712 0.922 1.00 92.94 81 VAL A O 1
ATOM 598 N N . ALA A 1 82 ? -3.888 -15.218 1.135 1.00 93.00 82 ALA A N 1
ATOM 599 C CA . ALA A 1 82 ? -4.831 -14.294 1.754 1.00 93.00 82 ALA A CA 1
ATOM 600 C C . ALA A 1 82 ? -4.331 -13.812 3.125 1.00 93.00 82 ALA A C 1
ATOM 602 O O . ALA A 1 82 ? -3.809 -14.601 3.917 1.00 93.00 82 ALA A O 1
ATOM 603 N N . ARG A 1 83 ? -4.541 -12.528 3.420 1.00 94.44 83 ARG A N 1
ATOM 604 C CA . ARG A 1 83 ? -4.210 -11.892 4.700 1.00 94.44 83 ARG A CA 1
ATOM 605 C C . ARG A 1 83 ? -5.464 -11.417 5.441 1.00 94.44 83 ARG A C 1
ATOM 607 O O . ARG A 1 83 ? -6.527 -11.283 4.828 1.00 94.44 83 ARG A O 1
ATOM 614 N N . PRO A 1 84 ? -5.372 -11.154 6.762 1.00 95.69 84 PRO A N 1
ATOM 615 C CA . PRO A 1 84 ? -6.502 -10.644 7.541 1.00 95.69 84 PRO A CA 1
ATOM 616 C C . PRO A 1 84 ? -7.133 -9.379 6.943 1.00 95.69 84 PRO A C 1
ATOM 618 O O . PRO A 1 84 ? -8.360 -9.286 6.895 1.00 95.69 84 PRO A O 1
ATOM 621 N N . THR A 1 85 ? -6.309 -8.461 6.420 1.00 96.75 85 THR A N 1
ATOM 622 C CA . THR A 1 85 ? -6.764 -7.239 5.739 1.00 96.75 85 THR A CA 1
ATOM 623 C C . THR A 1 85 ? -7.665 -7.570 4.548 1.00 96.75 85 THR A C 1
ATOM 625 O O . THR A 1 85 ? -8.774 -7.046 4.460 1.00 96.75 85 THR A O 1
ATOM 628 N N . ASP A 1 86 ? -7.245 -8.493 3.676 1.00 93.75 86 ASP A N 1
ATOM 629 C CA . ASP A 1 86 ? -8.018 -8.893 2.491 1.00 93.75 86 ASP A CA 1
ATOM 630 C C . ASP A 1 86 ? -9.365 -9.499 2.879 1.00 93.75 86 ASP A C 1
ATOM 632 O O . ASP A 1 86 ? -10.397 -9.204 2.280 1.00 93.75 86 ASP A O 1
ATOM 636 N N . HIS A 1 87 ? -9.365 -10.361 3.897 1.00 93.88 87 HIS A N 1
ATOM 637 C CA . HIS A 1 87 ? -10.582 -11.016 4.352 1.00 93.88 87 HIS A CA 1
ATOM 638 C C . HIS A 1 87 ? -11.590 -10.003 4.902 1.00 93.88 87 HIS A C 1
ATOM 640 O O . HIS A 1 87 ? -12.759 -10.023 4.512 1.00 93.88 87 HIS A O 1
ATOM 646 N N . ALA A 1 88 ? -11.136 -9.096 5.771 1.00 97.38 88 ALA A N 1
ATOM 647 C CA . ALA A 1 88 ? -11.989 -8.076 6.364 1.00 97.38 88 ALA A CA 1
ATOM 648 C C . ALA A 1 88 ? -12.546 -7.119 5.300 1.00 97.38 88 ALA A C 1
ATOM 650 O O . ALA A 1 88 ? -13.755 -6.893 5.255 1.00 97.38 88 ALA A O 1
ATOM 651 N N . LEU A 1 89 ? -11.698 -6.627 4.389 1.00 97.50 89 LEU A N 1
ATOM 652 C CA . LEU A 1 89 ? -12.142 -5.782 3.278 1.00 97.50 89 LEU A CA 1
ATOM 653 C C . LEU A 1 89 ? -13.138 -6.513 2.370 1.00 97.50 89 LEU A C 1
ATOM 655 O O . LEU A 1 89 ? -14.163 -5.941 2.006 1.00 97.50 89 LEU A O 1
ATOM 659 N N . GLY A 1 90 ? -12.897 -7.789 2.062 1.00 96.25 90 GLY A N 1
ATOM 660 C CA . GLY A 1 90 ? -13.817 -8.603 1.268 1.00 96.25 90 GLY A CA 1
ATOM 661 C C . GLY A 1 90 ? -15.195 -8.752 1.918 1.00 96.25 90 GLY A C 1
ATOM 662 O O . GLY A 1 90 ? -16.212 -8.634 1.234 1.00 96.25 90 GLY A O 1
ATOM 663 N N . LEU A 1 91 ? -15.260 -8.954 3.239 1.00 96.81 91 LEU A N 1
ATOM 664 C CA . LEU A 1 91 ? -16.528 -8.998 3.981 1.00 96.81 91 LEU A CA 1
ATOM 665 C C . LEU A 1 91 ? -17.257 -7.648 3.967 1.00 96.81 91 LEU A C 1
ATOM 667 O O . LEU A 1 91 ? -18.470 -7.603 3.760 1.00 96.81 91 LEU A O 1
ATOM 671 N N . ILE A 1 92 ? -16.531 -6.545 4.156 1.00 96.69 92 ILE A N 1
ATOM 672 C CA . ILE A 1 92 ? -17.108 -5.194 4.149 1.00 96.69 92 ILE A CA 1
ATOM 673 C C . ILE A 1 92 ? -17.709 -4.880 2.777 1.00 96.69 92 ILE A C 1
ATOM 675 O O . ILE A 1 92 ? -18.863 -4.467 2.696 1.00 96.69 92 ILE A O 1
ATOM 679 N N . LEU A 1 93 ? -16.967 -5.130 1.698 1.00 95.19 93 LEU A N 1
ATOM 680 C CA . LEU A 1 93 ? -17.436 -4.848 0.341 1.00 95.19 93 LEU A CA 1
ATOM 681 C C . LEU A 1 93 ? -18.603 -5.760 -0.063 1.00 95.19 93 LEU A C 1
ATOM 683 O O . LEU A 1 9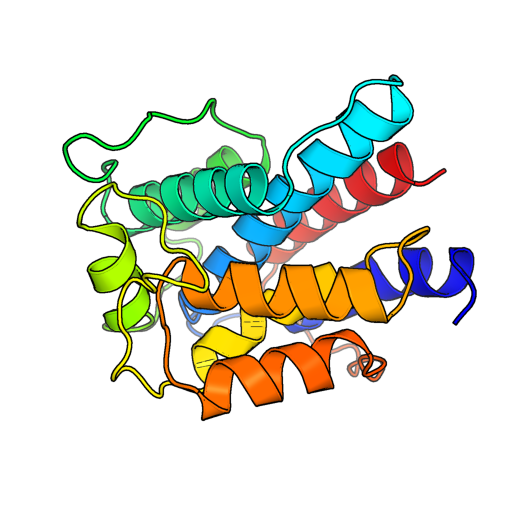3 ? -19.614 -5.280 -0.570 1.00 95.19 93 LEU A O 1
ATOM 687 N N . SER A 1 94 ? -18.514 -7.065 0.212 1.00 94.44 94 SER A N 1
ATOM 688 C CA . SER A 1 94 ? -19.574 -8.023 -0.154 1.00 94.44 94 SER A CA 1
ATOM 689 C C . SER A 1 94 ? -20.879 -7.837 0.627 1.00 94.44 94 SER A C 1
ATOM 691 O O . SER A 1 94 ? -21.945 -8.177 0.117 1.00 94.44 94 SER A O 1
ATOM 693 N N . SER A 1 95 ? -20.818 -7.275 1.838 1.00 94.12 95 SER A N 1
ATOM 694 C CA . SER A 1 95 ? -22.003 -6.931 2.636 1.00 94.12 95 SER A CA 1
ATOM 695 C C . SER A 1 95 ? -22.617 -5.571 2.281 1.00 94.12 95 SER A C 1
ATOM 697 O O . SER A 1 95 ? -23.646 -5.212 2.852 1.00 94.12 95 SER A O 1
ATOM 699 N N . GLY A 1 96 ? -22.011 -4.810 1.360 1.00 92.00 96 GLY A N 1
ATOM 700 C CA . GLY A 1 96 ? -22.403 -3.425 1.078 1.00 92.00 96 GLY A CA 1
ATOM 701 C C . GLY A 1 96 ? -22.058 -2.456 2.214 1.00 92.00 96 GLY A C 1
ATOM 702 O O . GLY A 1 96 ? -22.604 -1.360 2.275 1.00 92.00 96 GLY A O 1
ATOM 703 N N . GLY A 1 97 ? -21.163 -2.855 3.122 1.00 91.44 97 GLY A N 1
ATOM 704 C CA . GLY A 1 97 ? -20.725 -2.051 4.259 1.00 91.44 97 GLY A CA 1
ATOM 705 C C . GLY A 1 97 ? -19.844 -0.861 3.880 1.00 91.44 97 GLY A C 1
ATOM 706 O O . GLY A 1 97 ? -19.607 -0.020 4.737 1.00 91.44 97 GLY A O 1
ATOM 707 N N . ALA A 1 98 ? -19.371 -0.790 2.632 1.00 92.69 98 ALA A N 1
ATOM 708 C CA . ALA A 1 98 ? -18.702 0.365 2.045 1.00 92.69 98 ALA A CA 1
ATOM 709 C C . ALA A 1 98 ? -19.066 0.482 0.556 1.00 92.69 98 ALA A C 1
ATOM 711 O O . ALA A 1 98 ? -18.973 -0.498 -0.185 1.00 92.69 98 ALA A O 1
ATOM 712 N N . GLU A 1 99 ? -19.444 1.680 0.112 1.00 92.81 99 GLU A N 1
ATOM 713 C CA . GLU A 1 99 ? -19.670 1.985 -1.304 1.00 92.81 99 GLU A CA 1
ATOM 714 C C . GLU A 1 99 ? -18.385 2.540 -1.922 1.00 92.81 99 GLU A C 1
ATOM 716 O O . GLU A 1 99 ? -17.812 3.492 -1.397 1.00 92.81 99 GLU A O 1
ATOM 721 N N . ILE A 1 100 ? -17.925 1.960 -3.032 1.00 94.50 100 ILE A N 1
ATOM 722 C CA . ILE A 1 100 ? -16.731 2.432 -3.743 1.00 94.50 100 ILE A CA 1
ATOM 723 C C . ILE A 1 100 ? -17.131 3.463 -4.793 1.00 94.50 100 ILE A C 1
ATOM 725 O O . ILE A 1 100 ? -18.069 3.239 -5.556 1.00 94.50 100 ILE A O 1
ATOM 729 N N . VAL A 1 101 ? -16.384 4.568 -4.871 1.00 94.06 101 VAL A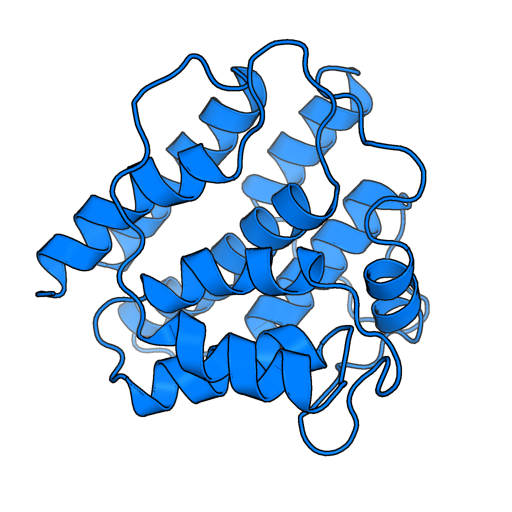 N 1
ATOM 730 C CA . VAL A 1 101 ? -16.566 5.582 -5.919 1.00 94.06 101 VAL A CA 1
ATOM 731 C C . VAL A 1 101 ? -16.410 4.921 -7.299 1.00 94.06 101 VAL A C 1
ATOM 733 O O . VAL A 1 101 ? -15.337 4.369 -7.581 1.00 94.06 101 VAL A O 1
ATOM 736 N N . PRO A 1 102 ? -17.428 4.980 -8.179 1.00 89.31 102 PRO A N 1
ATOM 737 C CA . PRO A 1 102 ? -17.344 4.402 -9.518 1.00 89.31 102 PRO A CA 1
ATOM 738 C C . PRO A 1 102 ? -16.159 4.962 -10.313 1.00 89.31 102 PRO A C 1
ATOM 740 O O . PRO A 1 102 ? -15.915 6.166 -10.292 1.00 89.31 102 PRO A O 1
ATOM 743 N N . GLY A 1 103 ? -15.418 4.090 -11.000 1.00 87.62 103 GLY A N 1
ATOM 744 C CA . GLY A 1 103 ? -14.246 4.474 -11.800 1.00 87.62 103 GLY A CA 1
ATOM 745 C C . GLY A 1 103 ? -13.032 4.946 -10.986 1.00 87.62 103 GLY A C 1
ATOM 746 O O . GLY A 1 103 ? -12.012 5.330 -11.558 1.00 87.62 103 GLY A O 1
ATOM 747 N N . SER A 1 104 ? -13.091 4.919 -9.648 1.00 87.62 104 SER A N 1
ATOM 748 C CA . SER A 1 104 ? -11.903 5.216 -8.847 1.00 87.62 104 SER A CA 1
ATOM 749 C C . SER A 1 104 ? -10.825 4.155 -9.083 1.00 87.62 104 SER A C 1
ATOM 751 O O . SER A 1 104 ? -11.106 2.958 -9.106 1.00 87.62 104 SER A O 1
ATOM 753 N N . ALA A 1 105 ? -9.580 4.608 -9.254 1.00 94.25 105 ALA A N 1
ATOM 754 C CA . ALA A 1 105 ? -8.406 3.760 -9.473 1.00 94.25 105 ALA A CA 1
ATOM 755 C C . ALA A 1 105 ? -8.391 2.945 -10.792 1.00 94.25 105 ALA A C 1
ATOM 757 O O . ALA A 1 105 ? -7.693 1.932 -10.863 1.00 94.25 105 ALA A O 1
ATOM 758 N N . GLU A 1 106 ? -9.098 3.378 -11.848 1.00 96.75 106 GLU A N 1
ATOM 759 C CA . GLU A 1 106 ? -9.061 2.726 -13.176 1.00 96.75 106 GLU A CA 1
ATOM 760 C C . GLU A 1 106 ? -7.632 2.536 -13.708 1.00 96.75 106 GLU A C 1
ATOM 762 O O . GLU A 1 106 ? -7.271 1.430 -14.113 1.00 96.75 106 GLU A O 1
ATOM 767 N N . SER A 1 107 ? -6.786 3.569 -13.626 1.00 97.56 107 SER A N 1
ATOM 768 C CA . SER A 1 107 ? -5.376 3.494 -14.040 1.00 97.56 107 SER A CA 1
ATOM 769 C C . SER A 1 107 ? -4.575 2.494 -13.196 1.00 97.56 107 SER A C 1
ATOM 771 O O . SER A 1 107 ? -3.758 1.748 -13.738 1.00 97.56 107 SER A O 1
ATOM 773 N N . SER A 1 108 ? -4.870 2.381 -11.893 1.00 98.19 108 SER A N 1
ATOM 774 C CA . SER A 1 108 ? -4.249 1.368 -11.030 1.00 98.19 108 SER A CA 1
ATOM 775 C C . SER A 1 108 ? -4.669 -0.057 -11.391 1.00 98.19 108 SER A C 1
ATOM 777 O O . SER A 1 108 ? -3.818 -0.944 -11.458 1.00 98.19 108 SER A O 1
ATOM 779 N N . LEU A 1 109 ? -5.958 -0.284 -11.668 1.00 98.31 109 LEU A N 1
ATOM 780 C CA . LEU A 1 109 ? -6.453 -1.578 -12.150 1.00 98.31 109 LEU A CA 1
ATOM 781 C C . LEU A 1 109 ? -5.812 -1.945 -13.490 1.00 98.31 109 LEU A C 1
ATOM 783 O O . LEU A 1 109 ? -5.305 -3.054 -13.647 1.00 98.31 109 LEU A O 1
ATOM 787 N N . ALA A 1 110 ? -5.777 -1.000 -14.431 1.00 98.06 110 ALA A N 1
ATOM 788 C CA . ALA A 1 110 ? -5.177 -1.201 -15.742 1.00 98.06 110 ALA A CA 1
ATOM 789 C C . ALA A 1 110 ? -3.674 -1.513 -15.646 1.00 98.06 110 ALA A C 1
ATOM 791 O O . ALA A 1 110 ? -3.191 -2.389 -16.359 1.00 98.06 110 ALA A O 1
ATOM 792 N N . GLY A 1 111 ? -2.943 -0.848 -14.743 1.00 97.69 111 GLY A N 1
ATOM 793 C CA . GLY A 1 111 ? -1.523 -1.123 -14.511 1.00 97.69 111 GLY A CA 1
ATOM 794 C C . GLY A 1 111 ? -1.250 -2.536 -13.982 1.00 97.69 111 GLY A C 1
ATOM 795 O O . GLY A 1 111 ? -0.271 -3.163 -14.378 1.00 97.69 111 GLY A O 1
ATOM 796 N N . LEU A 1 112 ? -2.138 -3.082 -13.145 1.00 98.19 112 LEU A N 1
ATOM 797 C CA . LEU A 1 112 ? -2.006 -4.449 -12.620 1.00 98.19 112 LEU A CA 1
ATOM 798 C C . LEU A 1 112 ? -2.516 -5.527 -13.583 1.00 98.19 112 LEU A C 1
ATOM 800 O O . LEU A 1 112 ? -2.162 -6.695 -13.426 1.00 98.19 112 LEU A O 1
ATOM 804 N N . ALA A 1 113 ? -3.339 -5.165 -14.571 1.00 97.06 113 ALA A N 1
ATOM 805 C CA . ALA A 1 113 ? -4.055 -6.113 -15.424 1.00 97.06 113 ALA A CA 1
ATOM 806 C C . ALA A 1 113 ? -3.138 -7.052 -16.230 1.00 97.06 113 ALA A C 1
ATOM 808 O O . ALA A 1 113 ? -3.559 -8.151 -16.592 1.00 97.06 113 ALA A O 1
ATOM 809 N N . SER A 1 114 ? -1.891 -6.647 -16.496 1.00 94.62 114 SER A N 1
ATOM 810 C CA . SER A 1 114 ? -0.898 -7.482 -17.188 1.00 94.62 114 SER A CA 1
ATOM 811 C C . SER A 1 114 ? -0.406 -8.667 -16.350 1.00 94.62 114 SER A C 1
ATOM 813 O O . SER A 1 114 ? 0.160 -9.609 -16.900 1.00 94.62 114 SER A O 1
ATOM 815 N N . GLY A 1 115 ? -0.568 -8.605 -15.024 1.00 95.31 115 GLY A N 1
ATOM 816 C CA . GLY A 1 115 ? -0.008 -9.574 -14.087 1.00 95.31 115 GLY A CA 1
ATOM 817 C C . GLY A 1 115 ? 1.517 -9.524 -13.948 1.00 95.31 115 GLY A C 1
ATOM 818 O O . GLY A 1 115 ? 2.073 -10.328 -13.204 1.00 95.31 115 GLY A O 1
ATOM 819 N N . ALA A 1 116 ? 2.196 -8.589 -14.618 1.00 97.00 116 ALA A N 1
ATOM 820 C CA . ALA A 1 116 ? 3.615 -8.322 -14.421 1.00 97.00 116 ALA A CA 1
ATOM 821 C C . ALA A 1 116 ? 3.820 -7.295 -13.297 1.00 97.00 116 ALA A C 1
ATOM 823 O O . ALA A 1 116 ? 3.017 -6.378 -13.113 1.00 97.00 116 ALA A O 1
ATOM 824 N N . MET A 1 117 ? 4.911 -7.432 -12.543 1.00 98.25 117 MET A N 1
ATOM 825 C CA . MET A 1 117 ? 5.290 -6.440 -11.539 1.00 98.25 117 MET A CA 1
ATOM 826 C C . MET A 1 117 ? 5.937 -5.235 -12.223 1.00 98.25 117 MET A C 1
ATOM 828 O O . MET A 1 117 ? 7.005 -5.368 -12.818 1.00 98.25 117 MET A O 1
ATOM 832 N N . GLY A 1 118 ? 5.311 -4.062 -12.118 1.00 98.00 118 GLY A N 1
ATOM 833 C CA . GLY A 1 118 ? 5.906 -2.815 -12.597 1.00 98.00 118 GLY A CA 1
ATOM 834 C C . GLY A 1 118 ? 7.181 -2.455 -11.826 1.00 98.00 118 GLY A C 1
ATOM 835 O O . GLY A 1 118 ? 7.282 -2.686 -10.621 1.00 98.00 118 GLY A O 1
ATOM 836 N N . THR A 1 119 ? 8.169 -1.883 -12.516 1.00 98.12 119 THR A N 1
ATOM 837 C CA . THR A 1 119 ? 9.481 -1.527 -11.944 1.00 98.12 119 THR A CA 1
ATOM 838 C C . THR A 1 119 ? 9.884 -0.100 -12.317 1.00 98.12 119 THR A C 1
ATOM 840 O O . THR A 1 119 ? 9.278 0.516 -13.186 1.00 98.12 119 THR A O 1
ATOM 843 N N . ARG A 1 120 ? 10.947 0.453 -11.715 1.00 97.69 120 ARG A N 1
ATOM 844 C CA . ARG A 1 120 ? 11.459 1.786 -12.110 1.00 97.69 120 ARG A CA 1
ATOM 845 C C . ARG A 1 120 ? 11.891 1.864 -13.578 1.00 97.69 120 ARG A C 1
ATOM 847 O O . ARG A 1 120 ? 11.823 2.942 -14.172 1.00 97.69 120 ARG A O 1
ATOM 854 N N . ALA A 1 121 ? 12.400 0.752 -14.112 1.00 97.44 121 ALA A N 1
ATOM 855 C CA . ALA A 1 121 ? 12.871 0.645 -15.489 1.00 97.44 121 ALA A CA 1
ATOM 856 C C . ALA A 1 121 ? 11.714 0.430 -16.474 1.00 97.44 121 ALA A C 1
ATOM 858 O O . ALA A 1 121 ? 11.769 0.920 -17.597 1.00 97.44 121 ALA A O 1
ATOM 859 N N . GLU A 1 122 ? 10.670 -0.267 -16.031 1.00 97.50 122 GLU A N 1
ATOM 860 C CA . GLU A 1 122 ? 9.487 -0.602 -16.819 1.00 97.50 122 GLU A CA 1
ATOM 861 C C . GLU A 1 122 ? 8.236 -0.436 -15.940 1.00 97.50 122 GLU A C 1
ATOM 863 O O . GLU A 1 122 ? 7.726 -1.411 -15.376 1.00 97.50 122 GLU A O 1
ATOM 868 N N . PRO A 1 123 ? 7.788 0.811 -15.710 1.00 97.88 123 PRO A N 1
ATOM 869 C CA . PRO A 1 123 ? 6.619 1.058 -14.882 1.00 97.88 123 PRO A CA 1
ATOM 870 C C . PRO A 1 123 ? 5.339 0.719 -15.648 1.00 97.88 123 PRO A C 1
ATOM 872 O O . PRO A 1 123 ? 5.283 0.868 -16.868 1.00 97.88 123 PRO A O 1
ATOM 875 N N . ALA A 1 124 ? 4.293 0.305 -14.934 1.00 97.00 124 ALA A N 1
ATOM 876 C CA . ALA A 1 124 ? 3.111 -0.274 -15.573 1.00 97.00 124 ALA A CA 1
ATOM 877 C C . ALA A 1 124 ? 2.310 0.713 -16.448 1.00 97.00 124 ALA A C 1
ATOM 879 O O . ALA A 1 124 ? 1.838 0.330 -17.514 1.00 97.00 124 ALA A O 1
ATOM 880 N N . GLN A 1 125 ? 2.165 1.973 -16.016 1.00 97.62 125 GLN A N 1
ATOM 881 C CA . GLN A 1 125 ? 1.473 3.028 -16.774 1.00 97.62 125 GLN A CA 1
ATOM 882 C C . GLN A 1 125 ? 2.297 4.328 -16.768 1.00 97.62 125 GLN A C 1
ATOM 884 O O . GLN A 1 125 ? 2.062 5.204 -15.929 1.00 97.62 125 GLN A O 1
ATOM 889 N N . PRO A 1 126 ? 3.294 4.481 -17.663 1.00 97.25 126 PRO A N 1
ATOM 890 C CA . PRO A 1 126 ? 4.217 5.622 -17.650 1.00 97.25 126 PRO A CA 1
ATOM 891 C C . PRO A 1 126 ? 3.553 6.979 -17.920 1.00 97.25 126 PRO A C 1
ATOM 893 O O . PRO A 1 126 ? 4.086 8.001 -17.503 1.00 97.25 126 PRO A O 1
ATOM 896 N N . GLU A 1 127 ? 2.381 6.994 -18.555 1.00 97.69 127 GLU A N 1
ATOM 897 C CA . GLU A 1 127 ? 1.674 8.227 -18.932 1.00 97.69 127 GLU A CA 1
ATOM 898 C C . GLU A 1 127 ? 0.591 8.655 -17.922 1.00 97.69 127 GLU A C 1
ATOM 900 O O . GLU A 1 127 ? 0.088 9.777 -17.995 1.00 97.69 127 GLU A O 1
ATOM 905 N N . ALA A 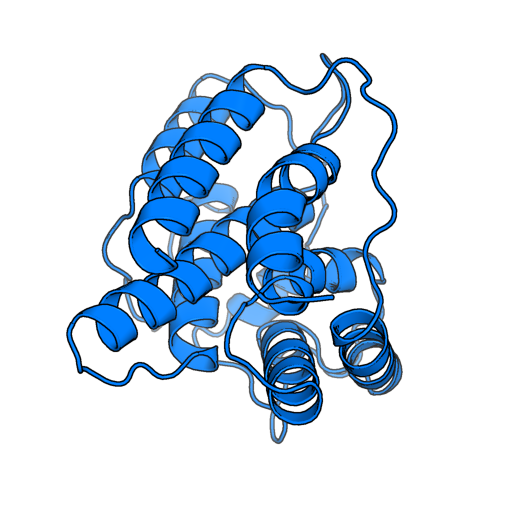1 128 ? 0.229 7.774 -16.981 1.00 97.50 128 ALA A N 1
ATOM 906 C CA . ALA A 1 128 ? -0.824 8.001 -15.990 1.00 97.50 128 ALA A CA 1
ATOM 907 C C . ALA A 1 128 ? -0.368 9.006 -14.913 1.00 97.50 128 ALA A C 1
ATOM 909 O O . ALA A 1 128 ? 0.707 8.852 -14.329 1.00 97.50 128 ALA A O 1
ATOM 910 N N . GLN A 1 129 ? -1.175 10.039 -14.664 1.00 97.00 129 GLN A N 1
ATOM 911 C CA . GLN A 1 129 ? -0.823 11.250 -13.898 1.00 97.00 129 GLN A CA 1
ATOM 912 C C . GLN A 1 129 ? -1.739 11.496 -12.690 1.00 97.00 129 GLN A C 1
ATOM 914 O O . GLN A 1 129 ? -1.731 12.571 -12.100 1.00 97.00 129 GLN A O 1
ATOM 919 N N . GLU A 1 130 ? -2.558 10.522 -12.318 1.00 96.50 130 GLU A N 1
ATOM 920 C CA . GLU A 1 130 ? -3.556 10.663 -11.272 1.00 96.50 130 GLU A CA 1
ATOM 921 C C . GLU A 1 130 ? -2.903 10.750 -9.883 1.00 96.50 130 GLU A C 1
ATOM 923 O O . GLU A 1 130 ? -2.431 9.758 -9.325 1.00 96.50 130 GLU A O 1
ATOM 928 N N . ASP A 1 131 ? -2.955 11.936 -9.270 1.00 96.50 131 ASP A N 1
ATOM 929 C CA . ASP A 1 131 ? -2.400 12.209 -7.933 1.00 96.50 131 ASP A CA 1
ATOM 930 C C . ASP A 1 131 ? -2.934 11.282 -6.832 1.00 96.50 131 ASP A C 1
ATOM 932 O O . ASP A 1 131 ? -2.274 11.082 -5.809 1.00 96.50 131 ASP A O 1
ATOM 936 N N . ALA A 1 132 ? -4.116 10.689 -7.026 1.00 96.06 132 ALA A N 1
ATOM 937 C CA . ALA A 1 132 ? -4.700 9.738 -6.085 1.00 96.06 132 ALA A CA 1
ATOM 938 C C . ALA A 1 132 ? -3.775 8.533 -5.824 1.00 96.06 132 ALA A C 1
ATOM 940 O O . ALA A 1 132 ? -3.775 8.006 -4.708 1.00 96.06 132 ALA A O 1
ATOM 941 N N . ALA A 1 133 ? -2.920 8.164 -6.788 1.00 97.56 133 ALA A N 1
ATOM 942 C CA . ALA A 1 133 ? -1.905 7.126 -6.632 1.00 97.56 133 ALA A CA 1
ATOM 943 C C . ALA A 1 133 ? -0.919 7.417 -5.487 1.00 97.56 133 ALA A C 1
ATOM 945 O O . ALA A 1 133 ? -0.417 6.487 -4.856 1.00 97.56 133 ALA A O 1
ATOM 946 N N . LEU A 1 134 ? -0.664 8.690 -5.170 1.00 97.62 134 LEU A N 1
ATOM 947 C CA . LEU A 1 134 ? 0.272 9.103 -4.120 1.00 97.62 134 LEU A CA 1
ATOM 948 C C . LEU A 1 134 ? -0.234 8.782 -2.706 1.00 97.62 134 LEU A C 1
ATOM 950 O O . LEU A 1 134 ? 0.557 8.778 -1.764 1.00 97.62 134 LEU A O 1
ATOM 954 N N . THR A 1 135 ? -1.524 8.474 -2.547 1.00 95.50 135 THR A N 1
ATOM 955 C CA . THR A 1 135 ? -2.135 8.047 -1.274 1.00 95.50 135 THR A CA 1
ATOM 956 C C . THR A 1 135 ? -1.404 6.846 -0.670 1.00 95.50 135 THR A C 1
ATOM 958 O O . THR A 1 135 ? -1.182 6.777 0.538 1.00 95.50 135 THR A O 1
ATOM 961 N N . ARG A 1 136 ? -0.941 5.924 -1.521 1.00 95.12 136 ARG A N 1
ATOM 962 C CA . ARG A 1 136 ? -0.273 4.684 -1.107 1.00 95.12 136 ARG A CA 1
ATOM 963 C C . ARG A 1 136 ? 1.134 4.878 -0.525 1.00 95.12 136 ARG A C 1
ATOM 965 O O . ARG A 1 136 ? 1.707 3.934 0.006 1.00 95.12 136 ARG A O 1
ATOM 972 N N . VAL A 1 137 ? 1.691 6.088 -0.625 1.00 97.50 137 VAL A N 1
ATOM 973 C CA . VAL A 1 137 ? 3.005 6.441 -0.060 1.00 97.50 137 VAL A CA 1
ATOM 974 C C . VAL A 1 137 ? 2.930 6.618 1.458 1.00 97.50 137 VAL A C 1
ATOM 976 O O . VAL A 1 137 ? 3.933 6.452 2.149 1.00 97.50 137 VAL A O 1
ATOM 979 N N . LEU A 1 138 ? 1.744 6.915 1.998 1.00 96.38 138 LEU A N 1
ATOM 980 C CA . LEU A 1 138 ? 1.553 7.184 3.421 1.00 96.38 138 LEU A CA 1
ATOM 981 C C . LEU A 1 138 ? 2.121 6.092 4.352 1.00 96.38 138 LEU A C 1
ATOM 983 O O . LEU A 1 138 ? 2.952 6.442 5.192 1.00 96.38 138 LEU A O 1
ATOM 987 N N . PRO A 1 139 ? 1.782 4.793 4.209 1.00 96.06 139 PRO A N 1
ATOM 988 C CA . PRO A 1 139 ? 2.357 3.754 5.069 1.00 96.06 139 PRO A CA 1
ATOM 989 C C . PRO A 1 139 ? 3.885 3.645 4.955 1.00 96.06 139 PRO A C 1
ATOM 991 O O . PRO A 1 139 ? 4.552 3.359 5.945 1.00 96.06 139 PRO A O 1
ATOM 994 N N . ILE A 1 140 ? 4.458 3.928 3.780 1.00 97.38 140 ILE A N 1
ATOM 995 C CA . ILE A 1 140 ? 5.910 3.883 3.542 1.00 97.38 140 ILE A CA 1
ATOM 996 C C . ILE A 1 140 ? 6.616 5.004 4.310 1.00 97.38 140 ILE A C 1
ATOM 998 O O . ILE A 1 140 ? 7.662 4.776 4.914 1.00 97.38 140 ILE A O 1
ATOM 1002 N N . SER A 1 141 ? 6.021 6.202 4.353 1.00 96.62 141 SER A N 1
ATOM 1003 C CA . SER A 1 141 ? 6.570 7.339 5.110 1.00 96.62 141 SER A CA 1
ATOM 1004 C C . SER A 1 141 ? 6.664 7.087 6.622 1.00 96.62 141 SER A C 1
ATOM 1006 O O . SER A 1 1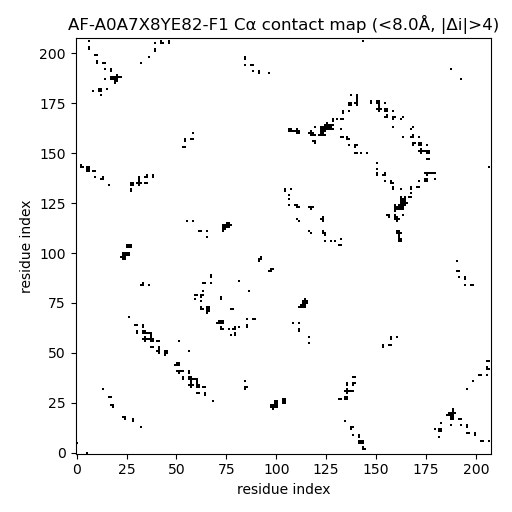41 ? 7.410 7.774 7.319 1.00 96.62 141 SER A O 1
ATOM 1008 N N . LEU A 1 142 ? 5.934 6.080 7.117 1.00 95.31 142 LEU A N 1
ATOM 1009 C CA . LEU A 1 142 ? 5.819 5.712 8.527 1.00 95.31 142 LEU A CA 1
ATOM 1010 C C . LEU A 1 142 ? 6.595 4.437 8.887 1.00 95.31 142 LEU A C 1
ATOM 1012 O O . LEU A 1 142 ? 6.526 4.001 10.034 1.00 95.31 142 LEU A O 1
ATOM 1016 N N . ALA A 1 143 ? 7.335 3.849 7.941 1.00 94.69 143 ALA A N 1
ATOM 1017 C CA . ALA A 1 143 ? 8.176 2.679 8.182 1.00 94.69 143 ALA A CA 1
ATOM 1018 C C . ALA A 1 143 ? 9.332 3.017 9.151 1.00 94.69 143 ALA A C 1
ATOM 1020 O O . ALA A 1 143 ? 10.202 3.816 8.784 1.00 94.69 143 ALA A O 1
ATOM 1021 N N . PRO A 1 144 ? 9.371 2.440 10.371 1.00 93.88 144 PRO A N 1
ATOM 1022 C CA . PRO A 1 144 ? 10.473 2.657 11.306 1.00 93.88 144 PRO A CA 1
ATOM 1023 C C . PRO A 1 144 ? 11.711 1.862 10.883 1.00 93.88 144 PRO A C 1
ATOM 1025 O O . PRO A 1 144 ? 11.606 0.896 10.130 1.00 93.88 144 PRO A O 1
ATOM 1028 N N . TYR A 1 145 ? 12.882 2.234 11.403 1.00 93.06 145 TYR A N 1
ATOM 1029 C CA . TYR A 1 145 ? 14.169 1.559 11.160 1.00 93.06 145 TYR A CA 1
ATOM 1030 C C . TYR A 1 145 ? 14.672 1.625 9.711 1.00 93.06 145 TYR A C 1
ATOM 1032 O O . TYR A 1 145 ? 15.609 0.919 9.336 1.00 93.06 145 TYR A O 1
ATOM 1040 N N . VAL A 1 146 ? 14.065 2.490 8.900 1.00 93.19 146 VAL A N 1
ATOM 1041 C CA . VAL A 1 146 ? 14.380 2.681 7.484 1.00 93.19 146 VAL A CA 1
ATOM 1042 C C . VAL A 1 146 ? 14.836 4.120 7.286 1.00 93.19 146 VAL A C 1
ATOM 1044 O O . VAL A 1 146 ? 14.136 5.070 7.660 1.00 93.19 146 VAL A O 1
ATOM 1047 N N . ASP A 1 147 ? 16.017 4.302 6.701 1.00 94.56 147 ASP A N 1
ATOM 1048 C CA . ASP A 1 147 ? 16.519 5.638 6.395 1.00 94.56 147 ASP A CA 1
ATOM 1049 C C . ASP A 1 147 ? 15.683 6.338 5.306 1.00 94.56 147 ASP A C 1
ATOM 1051 O O . ASP A 1 147 ? 14.862 5.733 4.611 1.00 94.56 147 ASP A O 1
ATOM 1055 N N . ASP A 1 148 ? 15.854 7.655 5.193 1.00 95.50 148 ASP A N 1
ATOM 1056 C CA . ASP A 1 148 ? 15.066 8.472 4.269 1.00 95.50 148 ASP A CA 1
ATOM 1057 C C . ASP A 1 148 ? 15.274 8.059 2.805 1.00 95.50 148 ASP A C 1
ATOM 1059 O O . ASP A 1 148 ? 14.320 8.074 2.031 1.00 95.50 148 ASP A O 1
ATOM 1063 N N . GLN A 1 149 ? 16.492 7.671 2.417 1.00 97.44 149 GLN A N 1
ATOM 1064 C CA . GLN A 1 149 ? 16.794 7.287 1.040 1.00 97.44 149 GLN A CA 1
ATOM 1065 C C . GLN A 1 149 ? 16.054 5.999 0.670 1.00 97.44 149 GLN A C 1
ATOM 1067 O O . GLN A 1 149 ? 15.407 5.936 -0.374 1.00 97.44 149 GLN A O 1
ATOM 1072 N N . LEU A 1 150 ? 16.082 5.004 1.554 1.00 96.81 150 LEU A N 1
ATOM 1073 C CA . LEU A 1 150 ? 15.398 3.738 1.342 1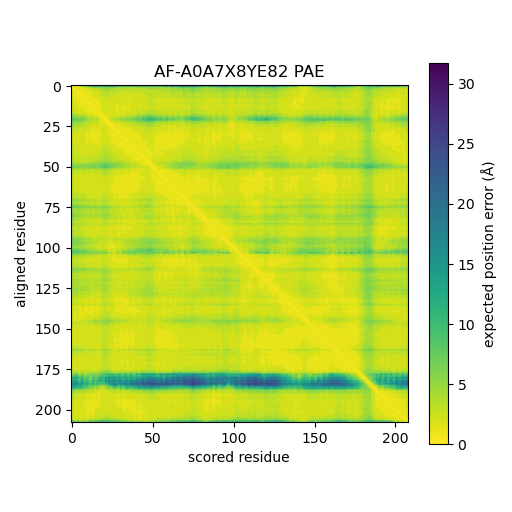.00 96.81 150 LEU A CA 1
ATOM 1074 C C . LEU A 1 150 ? 13.868 3.912 1.337 1.00 96.81 150 LEU A C 1
ATOM 1076 O O . LEU A 1 150 ? 13.190 3.326 0.494 1.00 96.81 150 LEU A O 1
ATOM 1080 N N . ARG A 1 151 ? 13.315 4.795 2.184 1.00 97.31 151 ARG A N 1
ATOM 1081 C CA . ARG A 1 151 ? 11.885 5.166 2.130 1.00 97.31 151 ARG A CA 1
ATOM 1082 C C . ARG A 1 151 ? 11.499 5.819 0.804 1.00 97.31 151 ARG A C 1
ATOM 1084 O O . ARG A 1 151 ? 10.453 5.491 0.244 1.00 97.31 151 ARG A O 1
ATOM 1091 N N . GLN A 1 152 ? 12.328 6.722 0.280 1.00 98.38 152 GLN A N 1
ATOM 1092 C CA . GLN A 1 152 ? 12.102 7.323 -1.038 1.00 98.38 152 GLN A CA 1
ATOM 1093 C C . GLN A 1 152 ? 12.108 6.273 -2.148 1.00 98.38 152 GLN A C 1
ATOM 1095 O O . GLN A 1 152 ? 11.247 6.297 -3.028 1.00 98.38 152 GLN A O 1
ATOM 1100 N N . ASP A 1 153 ? 13.062 5.349 -2.091 1.00 98.44 153 ASP A N 1
ATOM 1101 C CA . ASP A 1 153 ? 13.201 4.277 -3.064 1.00 98.44 153 ASP A CA 1
ATOM 1102 C C . ASP A 1 153 ? 11.955 3.371 -3.050 1.00 98.44 153 ASP A C 1
ATOM 1104 O O . ASP A 1 153 ? 11.367 3.142 -4.112 1.00 98.44 153 ASP A O 1
ATOM 1108 N N . TRP A 1 154 ? 11.474 2.953 -1.876 1.00 98.31 154 TRP A N 1
ATOM 1109 C CA . TRP A 1 154 ? 10.239 2.166 -1.751 1.00 98.31 154 TRP A CA 1
ATOM 1110 C C . TRP A 1 154 ? 8.999 2.919 -2.230 1.00 98.31 154 TRP A C 1
ATOM 1112 O O . TRP A 1 154 ? 8.137 2.334 -2.884 1.00 98.31 154 TRP A O 1
ATOM 1122 N N . ALA A 1 155 ? 8.898 4.218 -1.942 1.00 98.50 155 ALA A N 1
ATOM 1123 C CA . ALA A 1 155 ? 7.775 5.032 -2.398 1.00 98.50 155 ALA A CA 1
ATOM 1124 C C . ALA A 1 155 ? 7.724 5.129 -3.926 1.00 98.50 155 ALA A C 1
ATOM 1126 O O . ALA A 1 155 ? 6.654 5.009 -4.522 1.00 98.50 155 ALA A O 1
ATOM 1127 N N . GLU A 1 156 ? 8.877 5.298 -4.570 1.00 98.69 156 GLU A N 1
ATOM 1128 C CA . GLU A 1 156 ? 8.972 5.287 -6.026 1.00 98.69 156 GLU A CA 1
ATOM 1129 C C . GLU A 1 156 ? 8.595 3.921 -6.618 1.00 98.69 156 GLU A C 1
ATOM 1131 O O . GLU A 1 156 ? 7.835 3.864 -7.587 1.00 98.69 156 GLU A O 1
ATOM 1136 N N . GLU A 1 157 ? 9.085 2.824 -6.033 1.00 98.56 157 GLU A N 1
ATOM 1137 C CA . GLU A 1 157 ? 8.718 1.459 -6.435 1.00 98.56 157 GLU A CA 1
ATOM 1138 C C . GLU A 1 157 ? 7.210 1.226 -6.325 1.00 98.56 157 GLU A C 1
ATOM 1140 O O . GLU A 1 157 ? 6.604 0.744 -7.278 1.00 98.56 157 GLU A O 1
ATOM 1145 N N . ALA A 1 158 ? 6.586 1.644 -5.221 1.00 98.50 158 ALA A N 1
ATOM 1146 C CA . ALA A 1 158 ? 5.151 1.494 -4.995 1.00 98.50 158 ALA A CA 1
ATOM 1147 C C . ALA A 1 158 ? 4.291 2.216 -6.049 1.00 98.50 158 ALA A C 1
ATOM 1149 O O . ALA A 1 158 ? 3.225 1.716 -6.426 1.00 98.50 158 ALA A O 1
ATOM 1150 N N . ILE A 1 159 ? 4.745 3.374 -6.546 1.00 98.62 159 ILE A N 1
ATOM 1151 C CA . ILE A 1 159 ? 4.117 4.052 -7.690 1.00 98.62 159 ILE A CA 1
ATOM 1152 C C . ILE A 1 159 ? 4.300 3.223 -8.961 1.00 98.62 159 ILE A C 1
ATOM 1154 O O . ILE A 1 159 ? 3.308 2.950 -9.642 1.00 98.62 159 ILE A O 1
ATOM 1158 N N . CYS A 1 160 ? 5.531 2.769 -9.230 1.00 98.62 160 CYS A N 1
ATOM 1159 C CA . CYS A 1 160 ? 5.895 2.004 -10.430 1.00 98.62 160 CYS A CA 1
ATOM 1160 C C . CYS A 1 160 ? 5.070 0.722 -10.625 1.00 98.62 160 CYS A C 1
ATOM 1162 O O . CYS A 1 160 ? 4.873 0.293 -11.763 1.00 98.62 160 CYS A O 1
ATOM 1164 N N . LEU A 1 161 ? 4.536 0.149 -9.538 1.00 98.56 161 LEU A N 1
ATOM 1165 C CA . LEU A 1 161 ? 3.648 -1.019 -9.576 1.00 98.56 161 LEU A CA 1
ATOM 1166 C C . LEU A 1 161 ? 2.403 -0.820 -10.449 1.00 98.56 161 LEU A C 1
ATOM 1168 O O . LEU A 1 161 ? 1.825 -1.801 -10.904 1.00 98.56 161 LEU A O 1
ATOM 1172 N N . THR A 1 162 ? 1.959 0.424 -10.653 1.00 98.38 162 THR A N 1
ATOM 1173 C CA . THR A 1 162 ? 0.719 0.709 -11.398 1.00 98.38 162 THR A CA 1
ATOM 1174 C C . THR A 1 162 ? 0.777 1.947 -12.287 1.00 98.38 162 THR A C 1
ATOM 1176 O O . THR A 1 162 ? 0.095 1.991 -13.297 1.00 98.38 162 THR A O 1
ATOM 1179 N N . HIS A 1 163 ? 1.577 2.941 -11.910 1.00 98.50 163 HIS A N 1
ATOM 1180 C CA . HIS A 1 163 ? 1.801 4.199 -12.617 1.00 98.50 163 HIS A CA 1
ATOM 1181 C C . HIS A 1 163 ? 3.293 4.299 -12.931 1.00 98.50 163 HIS A C 1
ATOM 1183 O O . HIS A 1 163 ? 4.074 3.459 -12.506 1.00 98.50 163 HIS A O 1
ATOM 1189 N N . GLY A 1 164 ? 3.722 5.316 -13.665 1.00 96.75 164 GLY A N 1
ATOM 1190 C CA . GLY A 1 164 ? 5.140 5.496 -13.980 1.00 96.75 164 GLY A CA 1
ATOM 1191 C C . GLY A 1 164 ? 5.553 6.913 -14.305 1.00 96.75 164 GLY A C 1
ATOM 1192 O O . GLY A 1 164 ? 6.736 7.139 -14.573 1.00 96.75 164 GLY A O 1
ATOM 1193 N N . HIS A 1 165 ? 4.605 7.850 -14.277 1.00 98.50 165 HIS A N 1
ATOM 1194 C CA . HIS A 1 165 ? 4.866 9.210 -14.699 1.00 98.50 165 HIS A CA 1
ATOM 1195 C C . HIS A 1 165 ? 5.962 9.850 -13.834 1.00 98.50 165 HIS A C 1
ATOM 1197 O O . HIS A 1 165 ? 5.889 9.769 -12.600 1.00 98.50 165 HIS A O 1
ATOM 1203 N N . PRO A 1 166 ? 6.979 10.498 -14.442 1.00 98.31 166 PRO A N 1
ATOM 1204 C CA . PRO A 1 166 ? 8.121 11.039 -13.708 1.00 98.31 166 PRO A CA 1
ATOM 1205 C C . PRO A 1 166 ? 7.735 11.971 -12.556 1.00 98.31 166 PRO A C 1
ATOM 1207 O O . PRO A 1 166 ? 8.335 11.892 -11.488 1.00 98.31 166 PRO A O 1
ATOM 1210 N N . GLN A 1 167 ? 6.691 12.790 -12.729 1.00 98.38 167 GLN A N 1
ATOM 1211 C CA . GLN A 1 167 ? 6.229 13.705 -11.678 1.00 98.38 167 GLN A CA 1
ATOM 1212 C C . GLN A 1 167 ? 5.636 12.966 -10.472 1.00 98.38 167 GLN A C 1
ATOM 1214 O O . GLN A 1 167 ? 5.913 13.345 -9.339 1.00 98.38 167 GLN A O 1
ATOM 1219 N N . LEU A 1 168 ? 4.874 11.885 -10.687 1.00 98.56 168 LEU A N 1
ATOM 1220 C CA . LEU A 1 168 ? 4.334 11.082 -9.584 1.00 98.56 168 LEU A CA 1
ATOM 1221 C C . LEU A 1 168 ? 5.454 10.366 -8.828 1.00 98.56 168 LEU A C 1
ATOM 1223 O O . LEU A 1 168 ? 5.414 10.271 -7.606 1.00 98.56 168 LEU A O 1
ATOM 1227 N N . ARG A 1 169 ? 6.475 9.886 -9.545 1.00 98.62 169 ARG A N 1
ATOM 1228 C CA . ARG A 1 169 ? 7.657 9.252 -8.944 1.00 98.62 169 ARG A CA 1
ATOM 1229 C C . ARG A 1 169 ? 8.436 10.240 -8.081 1.00 98.62 169 ARG A C 1
ATOM 1231 O O . ARG A 1 169 ? 8.735 9.937 -6.929 1.00 98.62 169 ARG A O 1
ATOM 1238 N N . GLU A 1 170 ? 8.728 11.424 -8.613 1.00 98.44 170 GLU A N 1
ATOM 1239 C CA . GLU A 1 170 ? 9.419 12.487 -7.879 1.00 98.44 170 GLU A CA 1
ATOM 1240 C C . GLU A 1 170 ? 8.623 12.926 -6.643 1.00 98.44 170 GLU A C 1
ATOM 1242 O O . GLU A 1 170 ? 9.162 12.994 -5.536 1.00 98.44 170 GLU A O 1
ATOM 1247 N N . GLU A 1 171 ? 7.320 13.146 -6.806 1.00 98.56 171 GLU A N 1
ATOM 1248 C CA . GLU A 1 171 ? 6.440 13.549 -5.716 1.00 98.56 171 GLU A CA 1
ATOM 1249 C C . GLU A 1 171 ? 6.294 12.450 -4.654 1.00 98.56 171 GLU A C 1
ATOM 1251 O O . GLU A 1 171 ? 6.280 12.751 -3.460 1.00 98.56 171 GLU A O 1
ATOM 1256 N N . ALA A 1 172 ? 6.256 11.174 -5.043 1.00 98.44 172 ALA A N 1
ATOM 1257 C CA . ALA A 1 172 ? 6.241 10.057 -4.104 1.00 98.44 172 ALA A CA 1
ATOM 1258 C C . ALA A 1 172 ? 7.516 10.001 -3.264 1.00 98.44 172 ALA A C 1
ATOM 1260 O O . ALA A 1 172 ? 7.431 9.898 -2.039 1.00 98.44 172 ALA A O 1
ATOM 1261 N N . ARG A 1 173 ? 8.690 10.155 -3.893 1.00 98.50 173 ARG A N 1
ATOM 1262 C CA . ARG A 1 173 ? 9.960 10.277 -3.164 1.00 98.50 173 ARG A CA 1
ATOM 1263 C C . ARG A 1 173 ? 9.893 11.439 -2.178 1.00 98.50 173 ARG A C 1
ATOM 1265 O O . ARG A 1 173 ? 10.176 11.264 -0.997 1.00 98.50 173 ARG A O 1
ATOM 1272 N N . ARG A 1 174 ? 9.447 12.618 -2.619 1.00 98.06 174 ARG A N 1
ATOM 1273 C CA . ARG A 1 174 ? 9.309 13.783 -1.735 1.00 98.06 174 ARG A CA 1
ATOM 1274 C C . ARG A 1 174 ? 8.390 13.488 -0.546 1.00 98.06 174 ARG A C 1
ATOM 1276 O O . ARG A 1 174 ? 8.758 13.793 0.583 1.00 98.06 174 ARG A O 1
ATOM 1283 N N . ARG A 1 175 ? 7.221 12.877 -0.777 1.00 97.00 175 ARG A N 1
ATOM 1284 C CA . ARG A 1 175 ? 6.240 12.532 0.269 1.00 97.00 175 ARG A CA 1
ATOM 1285 C C . ARG A 1 175 ? 6.741 11.479 1.253 1.00 97.00 175 ARG A C 1
ATOM 1287 O O . ARG A 1 175 ? 6.363 11.548 2.415 1.00 97.00 175 ARG A O 1
ATOM 1294 N N . ALA A 1 176 ? 7.616 10.568 0.833 1.00 97.06 176 ALA A N 1
ATOM 1295 C CA . ALA A 1 176 ? 8.158 9.510 1.688 1.00 97.06 176 ALA A CA 1
ATOM 1296 C C . ALA A 1 176 ? 8.954 10.032 2.898 1.00 97.06 176 ALA A C 1
ATOM 1298 O O . ALA A 1 176 ? 9.089 9.333 3.902 1.00 97.06 176 ALA A O 1
ATOM 1299 N N . THR A 1 177 ? 9.475 11.258 2.812 1.00 94.06 177 THR A N 1
ATOM 1300 C CA . THR A 1 177 ? 10.202 11.920 3.907 1.00 94.06 177 THR A CA 1
ATOM 1301 C C . THR A 1 177 ? 9.388 13.025 4.577 1.00 94.06 177 THR A C 1
ATOM 1303 O O . THR A 1 177 ? 9.823 13.600 5.581 1.00 94.06 177 THR A O 1
ATOM 1306 N N . LEU A 1 178 ? 8.194 13.333 4.056 1.00 91.06 178 LEU A N 1
ATOM 1307 C CA . LEU A 1 178 ? 7.281 14.239 4.731 1.00 91.06 178 LEU A CA 1
ATOM 1308 C C . LEU A 1 178 ? 6.701 13.556 5.957 1.00 91.06 178 LEU A C 1
ATOM 1310 O O . LEU A 1 178 ? 6.375 12.374 5.965 1.00 91.06 178 LEU A O 1
ATOM 1314 N N . ARG A 1 179 ? 6.525 14.362 6.995 1.00 80.31 179 ARG A N 1
ATOM 1315 C CA . ARG A 1 179 ? 5.819 13.942 8.193 1.00 80.31 179 ARG A CA 1
ATOM 1316 C C . ARG A 1 179 ? 4.331 14.149 7.935 1.00 80.31 179 ARG A C 1
ATOM 1318 O O . ARG A 1 179 ? 3.955 15.304 7.703 1.00 80.31 179 ARG A O 1
ATOM 1325 N N . PRO A 1 180 ? 3.498 13.096 7.948 1.00 76.06 180 PRO A N 1
ATOM 1326 C CA . PRO A 1 180 ? 2.063 13.299 7.886 1.00 76.06 180 PRO A CA 1
ATOM 1327 C C . PRO A 1 180 ? 1.654 14.154 9.084 1.00 76.06 180 PRO A C 1
ATOM 1329 O O . PRO A 1 180 ? 2.043 13.887 10.224 1.00 76.06 180 PRO A O 1
ATOM 1332 N N . ALA A 1 181 ? 0.939 15.245 8.810 1.00 68.94 181 ALA A N 1
ATOM 1333 C CA . ALA A 1 181 ? 0.371 16.046 9.878 1.00 68.94 181 ALA A CA 1
ATOM 1334 C C . ALA A 1 181 ? -0.637 15.171 10.640 1.00 68.94 181 ALA A C 1
ATOM 1336 O O . ALA A 1 181 ? -1.352 14.398 9.997 1.00 68.94 181 ALA A O 1
ATOM 1337 N N . PRO A 1 182 ? -0.709 15.266 11.978 1.00 63.91 182 PRO A N 1
ATOM 1338 C CA . PRO A 1 182 ? -1.789 14.625 12.710 1.00 63.91 182 PRO A CA 1
ATOM 1339 C C . PRO A 1 182 ? -3.113 15.164 12.162 1.00 63.91 182 PRO A C 1
ATOM 1341 O O . PRO A 1 182 ? -3.367 16.367 12.225 1.00 63.91 182 PRO A O 1
ATOM 1344 N N . GLU A 1 183 ? -3.914 14.290 11.557 1.00 65.69 183 GLU A N 1
ATOM 1345 C CA . GLU A 1 183 ? -5.220 14.678 11.039 1.00 65.69 183 GLU A CA 1
ATOM 1346 C C . GLU A 1 183 ? -6.184 14.892 12.209 1.00 65.69 183 GLU A C 1
ATOM 1348 O O . GLU A 1 183 ? -6.125 14.181 13.218 1.00 65.69 183 GLU A O 1
ATOM 1353 N N . GLU A 1 184 ? -7.066 15.888 12.102 1.00 61.91 184 GLU A N 1
ATOM 1354 C CA . GLU A 1 184 ? -8.073 16.119 13.134 1.00 61.91 184 GLU A CA 1
ATOM 1355 C C . GLU A 1 184 ? -8.974 14.883 13.291 1.00 61.91 184 GLU A C 1
ATOM 1357 O O . GLU A 1 184 ? -9.425 14.260 12.319 1.00 61.91 184 GLU A O 1
ATOM 1362 N N . ALA A 1 185 ? -9.231 14.525 14.551 1.00 60.47 185 ALA A N 1
ATOM 1363 C CA . ALA A 1 185 ? -10.089 13.414 14.924 1.00 60.47 185 ALA A CA 1
ATOM 1364 C C . ALA A 1 185 ? -11.552 13.741 14.577 1.00 60.47 185 ALA A C 1
ATOM 1366 O O . ALA A 1 185 ? -12.299 14.285 15.386 1.00 60.47 185 ALA A O 1
ATOM 1367 N N . GLY A 1 186 ? -11.946 13.434 13.343 1.00 68.25 186 GLY A N 1
ATOM 1368 C CA . GLY A 1 186 ? -13.334 13.425 12.885 1.00 68.25 186 GLY A CA 1
ATOM 1369 C C . GLY A 1 186 ? -13.925 12.009 12.877 1.00 68.25 186 GLY A C 1
ATOM 1370 O O . GLY A 1 186 ? -13.165 11.037 12.908 1.00 68.25 186 GLY A O 1
ATOM 1371 N N . PRO A 1 187 ? -15.262 11.863 12.806 1.00 78.50 187 PRO A N 1
ATOM 1372 C CA . PRO A 1 187 ? -15.902 10.567 12.591 1.00 78.50 187 PRO A CA 1
ATOM 1373 C C . PRO A 1 187 ? -15.380 9.916 11.305 1.00 78.50 187 PRO A C 1
ATOM 1375 O O . PRO A 1 187 ? -15.387 10.548 10.248 1.00 78.50 187 PRO A O 1
ATOM 1378 N N . ARG A 1 188 ? -14.934 8.660 11.389 1.00 87.25 188 ARG A N 1
ATOM 1379 C CA . ARG A 1 188 ? -14.424 7.873 10.254 1.00 87.25 188 ARG A CA 1
ATOM 1380 C C . ARG A 1 188 ? -15.304 6.659 10.011 1.00 87.25 188 ARG A C 1
ATOM 1382 O O . ARG A 1 188 ? -16.026 6.213 10.900 1.00 87.25 188 ARG A O 1
ATOM 1389 N N . HIS A 1 189 ? -15.213 6.105 8.809 1.00 91.94 189 HIS A N 1
ATOM 1390 C CA . HIS A 1 189 ? -15.933 4.901 8.419 1.00 91.94 189 HIS A CA 1
ATOM 1391 C C . HIS A 1 189 ? -15.690 3.731 9.396 1.00 91.94 189 HIS A C 1
ATOM 1393 O O . HIS A 1 189 ? -14.619 3.126 9.397 1.00 91.94 189 HIS A O 1
ATOM 1399 N N . GLN A 1 190 ? -16.709 3.350 10.174 1.00 92.19 190 GLN A N 1
ATOM 1400 C CA . GLN A 1 190 ? -16.571 2.424 11.309 1.00 92.19 190 GLN A CA 1
ATOM 1401 C C . GLN A 1 190 ? -15.973 1.060 10.930 1.00 92.19 190 GLN A C 1
ATOM 1403 O O . GLN A 1 190 ? -15.004 0.619 11.541 1.00 92.19 190 GLN A O 1
ATOM 1408 N N . LEU A 1 191 ? -16.517 0.395 9.902 1.00 94.19 191 LEU A N 1
ATOM 1409 C CA . LEU A 1 191 ? -16.049 -0.942 9.511 1.00 94.19 191 LEU A CA 1
ATOM 1410 C C . LEU A 1 191 ? -14.606 -0.937 8.987 1.00 94.19 191 LEU A C 1
ATOM 1412 O O . LEU A 1 191 ? -13.827 -1.824 9.323 1.00 94.19 191 LEU A O 1
ATOM 1416 N N . LEU A 1 192 ? -14.229 0.075 8.200 1.00 96.19 192 LEU A N 1
ATOM 1417 C CA . LEU A 1 192 ? -12.848 0.248 7.752 1.00 96.19 192 LEU A CA 1
ATOM 1418 C C . LEU A 1 192 ? -11.920 0.639 8.911 1.00 96.19 192 LEU A C 1
ATOM 1420 O O . LEU A 1 192 ? -10.753 0.261 8.901 1.00 96.19 192 LEU A O 1
ATOM 1424 N N . GLY A 1 193 ? -12.442 1.316 9.938 1.00 95.50 193 GLY A N 1
ATOM 1425 C CA . GLY A 1 193 ? -11.732 1.568 11.190 1.00 95.50 193 GLY A CA 1
ATOM 1426 C C . GLY A 1 193 ? -11.250 0.275 11.849 1.00 95.50 193 GLY A C 1
ATOM 1427 O O . GLY A 1 193 ? -10.083 0.183 12.206 1.00 95.50 193 GLY A O 1
ATOM 1428 N N . VAL A 1 194 ? -12.087 -0.768 11.888 1.00 96.00 194 VAL A N 1
ATOM 1429 C CA . VAL A 1 194 ? -11.701 -2.092 12.422 1.00 96.00 194 VAL A CA 1
ATOM 1430 C C . VAL A 1 194 ? -10.545 -2.718 11.630 1.00 96.00 194 VAL A C 1
ATOM 1432 O O . VAL A 1 194 ? -9.668 -3.362 12.207 1.00 96.00 194 VAL A O 1
ATOM 1435 N N . VAL A 1 195 ? -10.503 -2.512 10.308 1.00 97.56 195 VAL A N 1
ATOM 1436 C CA . VAL A 1 195 ? -9.382 -2.970 9.465 1.00 97.56 195 VAL A CA 1
ATOM 1437 C C . VAL A 1 195 ? -8.093 -2.244 9.847 1.00 97.56 195 VAL A C 1
ATOM 1439 O O . VAL A 1 195 ? -7.045 -2.877 9.984 1.00 97.56 195 VAL A O 1
ATOM 1442 N N . VAL A 1 196 ? -8.170 -0.927 10.055 1.00 97.25 196 VAL A N 1
ATOM 1443 C CA . VAL A 1 196 ? -7.025 -0.122 10.496 1.00 97.25 196 VAL A CA 1
ATOM 1444 C C . VAL A 1 196 ? -6.570 -0.533 11.898 1.00 97.25 196 VAL A C 1
ATOM 1446 O O . VAL A 1 196 ? -5.373 -0.696 12.105 1.00 97.25 196 VAL A O 1
ATOM 1449 N N . GLU A 1 197 ? -7.482 -0.776 12.839 1.00 96.88 197 GLU A N 1
ATOM 1450 C CA . GLU A 1 197 ? -7.155 -1.235 14.198 1.00 96.88 197 GLU A CA 1
ATOM 1451 C C . GLU A 1 197 ? -6.369 -2.557 14.196 1.00 96.88 197 GLU A C 1
ATOM 1453 O O . GLU A 1 197 ? -5.343 -2.677 14.876 1.00 96.88 197 GLU A O 1
ATOM 1458 N N . ASP A 1 198 ? -6.809 -3.548 13.411 1.00 97.88 198 ASP A N 1
ATOM 1459 C CA . ASP A 1 198 ? -6.085 -4.816 13.265 1.00 97.88 198 ASP A CA 1
ATOM 1460 C C . ASP A 1 198 ? -4.699 -4.608 12.636 1.00 97.88 198 ASP A C 1
ATOM 1462 O O . ASP A 1 198 ? -3.694 -5.126 13.138 1.00 97.88 198 ASP A O 1
ATOM 1466 N N . LEU A 1 199 ? -4.626 -3.804 11.572 1.00 97.56 199 LEU A N 1
ATOM 1467 C CA . LEU A 1 199 ? -3.368 -3.483 10.907 1.00 97.56 199 LEU A CA 1
ATOM 1468 C C . LEU A 1 199 ? -2.389 -2.786 11.864 1.00 97.56 199 LEU A C 1
ATOM 1470 O O . LEU A 1 199 ? -1.228 -3.180 11.943 1.00 97.56 199 LEU A O 1
ATOM 1474 N N . VAL A 1 200 ? -2.859 -1.817 12.651 1.00 96.81 200 VAL A N 1
ATOM 1475 C CA . VAL A 1 200 ? -2.086 -1.099 13.677 1.00 96.81 200 VAL A CA 1
ATOM 1476 C C . VAL A 1 200 ? -1.573 -2.049 14.753 1.00 96.81 200 VAL A C 1
ATOM 1478 O O . VAL A 1 200 ? -0.409 -1.965 15.152 1.00 96.81 200 VAL A O 1
ATOM 1481 N N . LYS A 1 201 ? -2.416 -2.968 15.234 1.00 97.81 201 LYS A N 1
ATOM 1482 C CA . LYS A 1 201 ? -2.011 -3.967 16.228 1.00 97.81 201 LYS A CA 1
ATOM 1483 C C . LYS A 1 201 ? -0.856 -4.818 15.705 1.00 97.81 201 LYS A C 1
ATOM 1485 O O . LYS A 1 201 ? 0.116 -5.043 16.427 1.00 97.81 201 LYS A O 1
ATOM 1490 N N . ARG A 1 202 ? -0.949 -5.285 14.458 1.00 97.38 202 ARG A N 1
ATOM 1491 C CA . ARG A 1 202 ? 0.100 -6.106 13.841 1.00 97.38 202 ARG A CA 1
ATOM 1492 C C . ARG A 1 202 ? 1.346 -5.292 13.498 1.00 97.38 202 ARG A C 1
ATOM 1494 O O . ARG A 1 202 ? 2.442 -5.810 13.681 1.00 97.38 202 ARG A O 1
ATOM 1501 N N . TRP A 1 203 ? 1.188 -4.030 13.102 1.00 96.31 203 TRP A N 1
ATOM 1502 C CA . TRP A 1 203 ? 2.281 -3.074 12.914 1.00 96.31 203 TRP A CA 1
ATOM 1503 C C . TRP A 1 203 ? 3.099 -2.913 14.193 1.00 96.31 203 TRP A C 1
ATOM 1505 O O . TRP A 1 203 ? 4.276 -3.258 14.211 1.00 96.31 203 TRP A O 1
ATOM 1515 N N . LYS A 1 204 ? 2.449 -2.534 15.303 1.00 96.00 204 LYS A N 1
ATOM 1516 C CA . LYS A 1 204 ? 3.089 -2.404 16.623 1.00 96.00 204 LYS A CA 1
ATOM 1517 C C . LYS A 1 204 ? 3.784 -3.701 17.049 1.00 96.00 204 LYS A 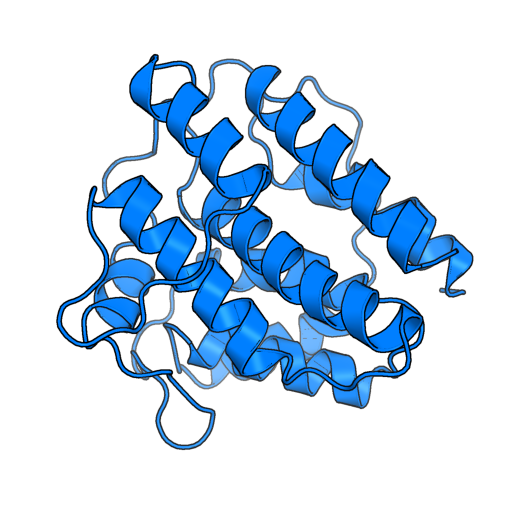C 1
ATOM 1519 O O . LYS A 1 204 ? 4.873 -3.654 17.605 1.00 96.00 204 LYS A O 1
ATOM 1524 N N . ALA A 1 205 ? 3.195 -4.862 16.762 1.00 96.31 205 ALA A N 1
ATOM 1525 C CA . ALA A 1 205 ? 3.803 -6.153 17.083 1.00 96.31 205 ALA A CA 1
ATOM 1526 C C . ALA A 1 205 ? 5.037 -6.488 16.224 1.00 96.31 205 ALA A C 1
ATOM 1528 O O . ALA A 1 205 ? 5.910 -7.218 16.690 1.00 96.31 205 ALA A O 1
ATOM 1529 N N . ALA A 1 206 ? 5.119 -5.990 14.988 1.00 95.31 206 ALA A N 1
ATOM 1530 C CA . ALA A 1 206 ? 6.270 -6.190 14.106 1.00 95.31 206 ALA A CA 1
ATOM 1531 C C . ALA A 1 206 ? 7.414 -5.204 14.391 1.00 95.31 206 ALA A C 1
ATOM 1533 O O . ALA A 1 206 ? 8.562 -5.505 14.079 1.00 95.31 206 ALA A O 1
ATOM 1534 N N . THR A 1 207 ? 7.112 -4.058 15.005 1.00 92.38 207 THR A N 1
ATOM 1535 C CA . THR A 1 207 ? 8.059 -2.950 15.201 1.00 92.38 207 THR A CA 1
ATOM 1536 C C . THR A 1 207 ? 8.442 -2.695 16.660 1.00 92.38 207 THR A C 1
ATOM 1538 O O . THR A 1 207 ? 9.128 -1.720 16.930 1.00 92.38 207 THR A O 1
ATOM 1541 N N . THR A 1 208 ? 7.977 -3.507 17.611 1.00 86.31 208 THR A N 1
ATOM 1542 C CA . THR A 1 208 ? 8.397 -3.467 19.028 1.00 86.31 208 THR A CA 1
ATOM 1543 C C . THR A 1 208 ? 8.970 -4.807 19.448 1.00 86.31 208 THR A C 1
ATOM 1545 O O . THR A 1 208 ? 9.847 -4.838 20.333 1.00 86.31 208 THR A O 1
#

Radius of gyration: 15.64 Å; Cα contacts (8 Å, |Δi|>4): 346; chains: 1; bounding box: 39×32×38 Å

Foldseek 3Di:
DALVVLLVLLLLLLLVLFDFAPDAHQLLNLLLLLLLVLQLVQLQCVLVVHGDDSLVSSLQSLQLSLCLVPVDGAPPADNDDDDPLSVLSSVCVVVVVHHHDPPRCVLQNQLRNNNDFFALVRASAQPDDDLSLLSNLRSLLSDHPDDLVRSLRSQLSSCSRRYHHPVSSVVSSVVSPDDPDRDPDDHGSVSVSVSSVVSSVSSVVSSD

Mean predicted aligned error: 3.24 Å